Protein AF-A0A800F950-F1 (afdb_monomer_lite)

Foldseek 3Di:
DDDPPPPPPPPWDDDPFDWDKPQQQFDDAELEEAQQAEAEQDAQEAQFQFAPDDCVVDVDDGDARHERYEHQPFYHYYDNGYFYTVHRYDHNVVGLVCCVVPGSPPLVQLPPPPNDFPEEQDADPCVPDDVLDAGAYEYPEEDEDAEEAAEYHYAYEYEYDQRHEYQEEYEYCAYDLEHHHYYAAHYHHNNVSDDPDRYRYYNYYRHHHPSRHSSNSSNSIDIGIDPDDDDGDD

Structure (mmCIF, N/CA/C/O backbone):
data_AF-A0A800F950-F1
#
_entry.id   AF-A0A800F950-F1
#
loop_
_atom_site.group_PDB
_atom_site.id
_atom_site.type_symbol
_atom_site.label_atom_id
_atom_site.label_alt_id
_atom_site.label_comp_id
_atom_site.label_asym_id
_atom_site.label_entity_id
_atom_site.label_seq_id
_atom_site.pdbx_PDB_ins_code
_atom_site.Cartn_x
_atom_site.Cartn_y
_atom_site.Cartn_z
_atom_site.occupancy
_atom_site.B_iso_or_equiv
_atom_site.auth_seq_id
_atom_site.auth_comp_id
_atom_site.auth_asym_id
_atom_site.auth_atom_id
_atom_site.pdbx_PDB_model_num
ATOM 1 N N . MET A 1 1 ? -10.204 -13.383 70.808 1.00 42.78 1 MET A N 1
ATOM 2 C CA . MET A 1 1 ? -11.437 -13.800 70.107 1.00 42.78 1 MET A CA 1
ATOM 3 C C . MET A 1 1 ? -12.139 -12.512 69.731 1.00 42.78 1 MET A C 1
ATOM 5 O O . MET A 1 1 ? -12.480 -11.781 70.642 1.00 42.78 1 MET A O 1
ATOM 9 N N . SER A 1 2 ? -12.254 -12.093 68.483 1.00 41.84 2 SER A N 1
ATOM 10 C CA . SER A 1 2 ? -12.178 -12.777 67.191 1.00 41.84 2 SER A CA 1
ATOM 11 C C . SER A 1 2 ? -11.717 -11.757 66.146 1.00 41.84 2 SER A C 1
ATOM 13 O O . SER A 1 2 ? -12.144 -10.605 66.193 1.00 41.84 2 SER A O 1
ATOM 15 N N . ASP A 1 3 ? -10.840 -12.200 65.252 1.00 38.88 3 ASP A N 1
ATOM 16 C CA . ASP A 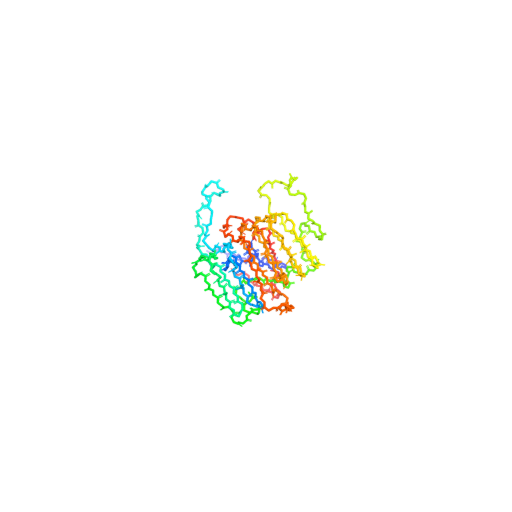1 3 ? -10.357 -11.456 64.092 1.00 38.88 3 ASP A CA 1
ATOM 17 C C . ASP A 1 3 ? -11.536 -11.025 63.210 1.00 38.88 3 ASP A C 1
ATOM 19 O O . ASP A 1 3 ? -12.359 -11.853 62.818 1.00 38.88 3 ASP A O 1
ATOM 23 N N . VAL A 1 4 ? -11.620 -9.730 62.905 1.00 44.84 4 VAL A N 1
ATOM 24 C CA . VAL A 1 4 ? -12.562 -9.153 61.934 1.00 44.84 4 VAL A CA 1
ATOM 25 C C . VAL A 1 4 ? -11.886 -9.188 60.562 1.00 44.84 4 VAL A C 1
ATOM 27 O O . VAL A 1 4 ? -11.663 -8.164 59.928 1.00 44.84 4 VAL A O 1
ATOM 30 N N . PHE A 1 5 ? -11.513 -10.382 60.109 1.00 42.66 5 PHE A N 1
ATOM 31 C CA . PHE A 1 5 ? -11.323 -10.637 58.686 1.00 42.66 5 PHE A CA 1
ATOM 32 C C . PHE A 1 5 ? -12.665 -11.138 58.168 1.00 42.66 5 PHE A C 1
ATOM 34 O O . PHE A 1 5 ? -12.903 -12.339 58.074 1.00 42.66 5 PHE A O 1
ATOM 41 N N . SER A 1 6 ? -13.586 -10.211 57.888 1.00 51.72 6 SER A N 1
ATOM 42 C CA . SER A 1 6 ? -14.628 -10.535 56.921 1.00 51.72 6 SER A CA 1
ATOM 43 C C . SER A 1 6 ? -13.900 -10.816 55.614 1.00 51.72 6 SER A C 1
ATOM 45 O O . SER A 1 6 ? -13.183 -9.932 55.138 1.00 51.72 6 SER A O 1
ATOM 47 N N . GLU A 1 7 ? -14.048 -12.023 55.069 1.00 51.75 7 GLU A N 1
ATOM 48 C CA . GLU A 1 7 ? -13.698 -12.305 53.680 1.00 51.75 7 GLU A CA 1
ATOM 49 C C . GLU A 1 7 ? -14.241 -11.155 52.835 1.00 51.75 7 GLU A C 1
ATOM 51 O O . GLU A 1 7 ? -15.453 -10.941 52.751 1.00 51.75 7 GLU A O 1
ATOM 56 N N . SER A 1 8 ? -13.336 -10.339 52.293 1.00 55.72 8 SER A N 1
ATOM 57 C CA . SER A 1 8 ? -13.697 -9.346 51.300 1.00 55.72 8 SER A CA 1
ATOM 58 C C . SER A 1 8 ? -14.344 -10.127 50.172 1.00 55.72 8 SER A C 1
ATOM 60 O O . SER A 1 8 ? -13.671 -10.914 49.508 1.00 55.72 8 SER A O 1
ATOM 62 N N . THR A 1 9 ? -15.654 -9.962 50.000 1.00 53.09 9 THR A N 1
ATOM 63 C CA . THR A 1 9 ? -16.341 -10.471 48.816 1.00 53.09 9 THR A CA 1
ATOM 64 C C . THR A 1 9 ? -15.542 -9.961 47.621 1.00 53.09 9 THR A C 1
ATOM 66 O O . THR A 1 9 ? -15.322 -8.744 47.565 1.00 53.09 9 THR A O 1
ATOM 69 N N . PRO A 1 10 ? -15.042 -10.834 46.727 1.00 54.47 10 PRO A N 1
ATOM 70 C CA . PRO A 1 10 ? -14.289 -10.381 45.571 1.00 54.47 10 PRO A CA 1
ATOM 71 C C . PRO A 1 10 ? -15.117 -9.315 44.864 1.00 54.47 10 PRO A C 1
ATOM 73 O O . PRO A 1 10 ? -16.319 -9.506 44.638 1.00 54.47 10 PRO A O 1
ATOM 76 N N . SER A 1 11 ? -14.516 -8.157 44.594 1.00 56.47 11 SER A N 1
ATOM 77 C CA . SER A 1 11 ? -15.200 -7.097 43.867 1.00 56.47 11 SER A CA 1
ATOM 78 C C . SER A 1 11 ? -15.548 -7.633 42.483 1.00 56.47 11 SER A C 1
ATOM 80 O O . SER A 1 11 ? -14.690 -7.732 41.609 1.00 56.47 11 SER A O 1
ATOM 82 N N . THR A 1 12 ? -16.804 -8.013 42.293 1.00 54.03 12 THR A N 1
ATOM 83 C CA . THR A 1 12 ? -17.298 -8.559 41.035 1.00 54.03 12 THR A CA 1
ATOM 84 C C . THR A 1 12 ? -17.634 -7.386 40.126 1.00 54.03 12 THR A C 1
ATOM 86 O O . THR A 1 12 ? -18.581 -6.638 40.367 1.00 54.03 12 THR A O 1
ATOM 89 N N . ARG A 1 13 ? -16.827 -7.179 39.083 1.00 49.19 13 ARG A N 1
ATOM 90 C CA . ARG A 1 13 ? -17.142 -6.219 38.022 1.00 49.19 13 ARG A CA 1
ATOM 91 C C . ARG A 1 13 ? -17.930 -6.949 36.943 1.00 49.19 13 ARG A C 1
ATOM 93 O O . ARG A 1 13 ? -17.413 -7.870 36.325 1.00 49.19 13 ARG A O 1
ATOM 100 N N . VAL A 1 14 ? -19.165 -6.519 36.695 1.00 57.59 14 VAL A N 1
ATOM 101 C CA . VAL A 1 14 ? -19.923 -6.981 35.526 1.00 57.59 14 VAL A CA 1
ATOM 102 C C . VAL A 1 14 ? -19.337 -6.289 34.299 1.00 57.59 14 VAL A C 1
ATOM 104 O O . VAL A 1 14 ? -19.469 -5.074 34.144 1.00 57.59 14 VAL A O 1
ATOM 107 N N . VAL A 1 15 ? -18.638 -7.044 33.456 1.00 58.84 15 VAL A N 1
ATOM 108 C CA . VAL A 1 15 ? -18.133 -6.559 32.169 1.00 58.84 15 VAL A CA 1
ATOM 109 C C . VAL A 1 15 ? -19.140 -6.942 31.089 1.00 58.84 15 VAL A C 1
ATOM 111 O O . VAL A 1 15 ? -19.454 -8.115 30.930 1.00 58.84 15 VAL A O 1
ATOM 114 N N . GLY A 1 16 ? -19.693 -5.943 30.393 1.00 61.97 16 GLY A N 1
ATOM 115 C CA . GLY A 1 16 ? -20.735 -6.150 29.379 1.00 61.97 16 GLY A CA 1
ATOM 116 C C . GLY A 1 16 ? -20.211 -6.683 28.042 1.00 61.97 16 GLY A C 1
ATOM 117 O O . GLY A 1 16 ? -20.943 -7.373 27.342 1.00 61.97 16 GLY A O 1
ATOM 118 N N . ALA A 1 17 ? -18.956 -6.377 27.704 1.00 69.38 17 ALA A N 1
ATOM 119 C CA . ALA A 1 17 ? -18.221 -6.931 26.572 1.00 69.38 17 ALA A CA 1
ATOM 120 C C . ALA A 1 17 ? -16.723 -6.627 26.734 1.00 69.38 17 ALA A C 1
ATOM 122 O O . ALA A 1 17 ? -16.353 -5.626 27.355 1.00 69.38 17 ALA A O 1
ATOM 123 N N . TYR A 1 18 ? -15.877 -7.468 26.148 1.00 75.38 18 TYR A N 1
ATOM 124 C CA . TYR A 1 18 ? -14.464 -7.175 25.924 1.00 75.38 18 TYR A CA 1
ATOM 125 C C . TYR A 1 18 ? -14.241 -6.914 24.437 1.00 75.38 18 TYR A C 1
ATOM 127 O O . T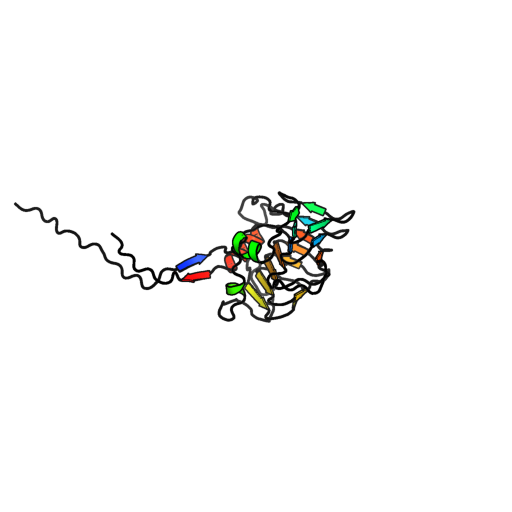YR A 1 18 ? -14.942 -7.483 23.601 1.00 75.38 18 TYR A O 1
ATOM 135 N N . GLY A 1 19 ? -13.261 -6.075 24.115 1.00 80.00 19 GLY A N 1
ATOM 136 C CA . GLY A 1 19 ? -12.797 -5.876 22.749 1.00 80.00 19 GLY A CA 1
ATOM 137 C C . GLY A 1 19 ? -11.277 -5.923 22.683 1.00 80.00 19 GLY A C 1
ATOM 138 O O . GLY A 1 19 ? -10.604 -5.518 23.634 1.00 80.00 19 GLY A O 1
ATOM 139 N N . ILE A 1 20 ? -10.746 -6.435 21.579 1.00 83.62 20 ILE A N 1
ATOM 140 C CA . ILE A 1 20 ? -9.335 -6.328 21.221 1.00 83.62 20 ILE A CA 1
ATOM 141 C C . ILE A 1 20 ? -9.178 -5.017 20.458 1.00 83.62 20 ILE A C 1
ATOM 143 O O . ILE A 1 20 ? -9.881 -4.778 19.479 1.00 83.62 20 ILE A O 1
ATOM 147 N N . HIS A 1 21 ? -8.292 -4.149 20.940 1.00 88.62 21 HIS A N 1
ATOM 148 C CA . HIS A 1 21 ? -7.941 -2.928 20.228 1.00 88.62 21 HIS A CA 1
ATOM 149 C C . HIS A 1 21 ? -6.788 -3.211 19.276 1.00 88.62 21 HIS A C 1
ATOM 151 O O . HIS A 1 21 ? -5.650 -3.411 19.706 1.00 88.62 21 HIS A O 1
ATOM 157 N N . HIS A 1 22 ? -7.092 -3.186 17.986 1.00 87.00 22 HIS A N 1
ATOM 158 C CA . HIS A 1 22 ? -6.109 -3.268 16.922 1.00 87.00 22 HIS A CA 1
ATOM 159 C C . HIS A 1 22 ? -5.618 -1.857 16.619 1.00 87.00 22 HIS A C 1
ATOM 161 O O . HIS A 1 22 ? -6.160 -1.187 15.752 1.00 87.00 22 HIS A O 1
ATOM 167 N N . ARG A 1 23 ? -4.631 -1.369 17.384 1.00 87.81 23 ARG A N 1
ATOM 168 C CA . ARG A 1 23 ? -4.125 0.012 17.238 1.00 87.81 23 ARG A CA 1
ATOM 169 C C . ARG A 1 23 ? -3.444 0.255 15.888 1.00 87.81 23 ARG A C 1
ATOM 171 O O . ARG A 1 23 ? -3.487 1.366 15.393 1.00 87.81 23 ARG A O 1
ATOM 178 N N . ARG A 1 24 ? -2.761 -0.757 15.359 1.00 89.06 24 ARG A N 1
ATOM 179 C CA . ARG A 1 24 ? -2.034 -0.739 14.083 1.00 89.06 24 ARG A CA 1
ATOM 180 C C . ARG A 1 24 ? -2.262 -2.096 13.426 1.00 89.06 24 ARG A C 1
ATOM 182 O O . ARG A 1 24 ? -1.478 -3.012 13.676 1.00 89.06 24 ARG A O 1
ATOM 189 N N . PRO A 1 25 ? -3.414 -2.288 12.767 1.00 87.00 25 PRO A N 1
ATOM 190 C CA . PRO A 1 25 ? -3.849 -3.609 12.331 1.00 87.00 25 PRO A CA 1
ATOM 191 C C . PRO A 1 25 ? -2.991 -4.210 11.214 1.00 87.00 25 PRO A C 1
ATOM 193 O O . PRO A 1 25 ? -3.053 -5.418 11.015 1.00 87.00 25 PRO A O 1
ATOM 196 N N . LEU A 1 26 ? -2.204 -3.407 10.494 1.00 87.94 26 LEU A N 1
ATOM 197 C CA . LEU A 1 26 ? -1.418 -3.882 9.356 1.00 87.94 26 LEU A CA 1
ATOM 198 C C . LEU A 1 26 ? 0.019 -4.202 9.749 1.00 87.94 26 LEU A C 1
ATOM 200 O O . LEU A 1 26 ? 0.725 -3.363 10.304 1.00 87.94 26 LEU A O 1
ATOM 204 N N . ALA A 1 27 ? 0.488 -5.396 9.408 1.00 87.25 27 ALA A N 1
ATOM 205 C CA . ALA A 1 27 ? 1.914 -5.684 9.421 1.00 87.25 27 ALA A CA 1
ATOM 206 C C . ALA A 1 27 ? 2.599 -5.088 8.177 1.00 87.25 27 ALA A C 1
ATOM 208 O O . ALA A 1 27 ? 2.064 -5.150 7.070 1.00 87.25 27 ALA A O 1
ATOM 209 N N . HIS A 1 28 ? 3.792 -4.520 8.355 1.00 89.69 28 HIS A N 1
ATOM 210 C CA . HIS A 1 28 ? 4.566 -3.918 7.268 1.00 89.69 28 HIS A CA 1
ATOM 211 C C . HIS A 1 28 ? 5.464 -5.002 6.654 1.00 89.69 28 HIS A C 1
ATOM 213 O O . HIS A 1 28 ? 6.487 -5.356 7.237 1.00 89.69 28 HIS A O 1
ATOM 219 N N . TRP A 1 29 ? 5.062 -5.577 5.521 1.00 90.12 29 TRP A N 1
ATOM 220 C CA . TRP A 1 29 ? 5.775 -6.715 4.921 1.00 90.12 29 TRP A CA 1
ATOM 221 C C . TRP A 1 29 ? 6.642 -6.346 3.729 1.00 90.12 29 TRP A C 1
ATOM 223 O O . TRP A 1 29 ? 7.756 -6.861 3.614 1.00 90.12 29 TRP A O 1
ATOM 233 N N . ALA A 1 30 ? 6.146 -5.465 2.862 1.00 94.38 30 ALA A N 1
ATOM 234 C CA . ALA A 1 30 ? 6.886 -4.979 1.711 1.00 94.38 30 ALA A CA 1
ATOM 235 C C . ALA A 1 30 ? 6.463 -3.567 1.312 1.00 94.38 30 ALA A C 1
ATOM 237 O O . ALA A 1 30 ? 5.346 -3.158 1.635 1.00 94.38 30 ALA A O 1
ATOM 238 N N . ALA A 1 31 ? 7.331 -2.860 0.585 1.00 96.56 31 ALA A N 1
ATOM 239 C CA . ALA A 1 31 ? 6.966 -1.594 -0.048 1.00 96.56 31 ALA A CA 1
ATOM 240 C C . ALA A 1 31 ? 5.854 -1.812 -1.088 1.00 96.56 31 ALA A C 1
ATOM 242 O O . ALA A 1 31 ? 4.871 -1.078 -1.100 1.00 96.56 31 ALA A O 1
ATOM 243 N N . VAL A 1 32 ? 5.955 -2.881 -1.888 1.00 96.75 32 VAL A N 1
ATOM 244 C CA . VAL A 1 32 ? 4.914 -3.295 -2.843 1.00 96.75 32 VAL A CA 1
ATOM 245 C C . VAL A 1 32 ? 4.530 -4.749 -2.603 1.00 96.75 32 VAL A C 1
ATOM 247 O O . VAL A 1 32 ? 5.386 -5.631 -2.602 1.00 96.75 32 VAL A O 1
ATOM 250 N N . THR A 1 33 ? 3.237 -5.022 -2.435 1.00 94.12 33 THR A N 1
ATOM 251 C CA . THR A 1 33 ? 2.701 -6.384 -2.298 1.00 94.12 33 THR A CA 1
ATOM 252 C C . THR A 1 33 ? 1.606 -6.650 -3.332 1.00 94.12 33 THR A C 1
ATOM 254 O O . THR A 1 33 ? 0.544 -6.037 -3.273 1.00 94.12 33 THR A O 1
ATOM 257 N N . ILE A 1 34 ? 1.818 -7.611 -4.238 1.00 93.56 34 ILE A N 1
ATOM 258 C CA . ILE A 1 34 ? 0.839 -8.064 -5.241 1.00 93.56 34 ILE A CA 1
ATOM 259 C C . ILE A 1 34 ? 0.372 -9.482 -4.914 1.00 93.56 34 ILE A C 1
ATOM 261 O O . ILE A 1 34 ? 1.038 -10.484 -5.169 1.00 93.56 34 ILE A O 1
ATOM 265 N N . THR A 1 35 ? -0.820 -9.590 -4.348 1.00 90.00 35 THR A N 1
ATOM 266 C CA . THR A 1 35 ? -1.274 -10.820 -3.678 1.00 90.00 35 THR A CA 1
ATOM 267 C C . THR A 1 35 ? -1.909 -11.854 -4.611 1.00 90.00 35 THR A C 1
ATOM 269 O O . THR A 1 35 ? -2.158 -12.997 -4.217 1.00 90.00 35 THR A O 1
ATOM 272 N N . ASN A 1 36 ? -2.168 -11.494 -5.868 1.00 87.81 36 ASN A N 1
ATOM 273 C CA . ASN A 1 36 ? -2.903 -12.330 -6.818 1.00 87.81 36 ASN A CA 1
ATOM 274 C C . ASN A 1 36 ? -2.111 -12.689 -8.094 1.00 87.81 36 ASN A C 1
ATOM 276 O O . ASN A 1 36 ? -2.510 -13.651 -8.766 1.00 87.81 36 ASN A O 1
ATOM 280 N N . ARG A 1 37 ? -0.987 -12.007 -8.386 1.00 91.19 37 ARG A N 1
ATOM 281 C CA . ARG A 1 37 ? -0.190 -12.115 -9.630 1.00 91.19 37 ARG A CA 1
ATOM 282 C C . ARG A 1 37 ? 1.315 -11.869 -9.454 1.00 91.19 37 ARG A C 1
ATOM 284 O O . ARG A 1 37 ? 1.822 -11.939 -8.339 1.00 91.19 37 ARG A O 1
ATOM 291 N N . GLU A 1 38 ? 2.007 -11.712 -10.583 1.00 94.75 38 GLU A N 1
ATOM 292 C CA . GLU A 1 38 ? 3.382 -11.224 -10.703 1.00 94.75 38 GLU A CA 1
ATOM 293 C C . GLU A 1 38 ? 3.451 -9.705 -10.488 1.00 94.75 38 GLU A C 1
ATOM 295 O O . GLU A 1 38 ? 2.514 -8.979 -10.832 1.00 94.75 38 GLU A O 1
ATOM 300 N N . LEU A 1 39 ? 4.583 -9.252 -9.954 1.00 96.38 39 LEU A N 1
ATOM 301 C CA . LEU A 1 39 ? 4.998 -7.851 -9.923 1.00 96.38 39 LEU A CA 1
ATOM 302 C C . LEU A 1 39 ? 6.155 -7.689 -10.907 1.00 96.38 39 LEU A C 1
ATOM 304 O O . LEU A 1 39 ? 7.155 -8.389 -10.773 1.00 96.38 39 LEU A O 1
ATOM 308 N N . TRP A 1 40 ? 6.034 -6.797 -11.882 1.00 97.62 40 TRP A N 1
ATOM 309 C CA . TRP A 1 40 ? 7.125 -6.441 -12.787 1.00 97.62 40 TRP A CA 1
ATOM 310 C C . TRP A 1 40 ? 7.608 -5.044 -12.413 1.00 97.62 40 TRP A C 1
ATOM 312 O O . TRP A 1 40 ? 6.883 -4.075 -12.583 1.00 97.62 40 TRP A O 1
ATOM 322 N N . VAL A 1 41 ? 8.807 -4.935 -11.848 1.00 97.69 41 VAL A N 1
ATOM 323 C CA . VAL A 1 41 ? 9.460 -3.659 -11.546 1.00 97.69 41 VAL A CA 1
ATOM 324 C C . VAL A 1 41 ? 10.206 -3.224 -12.798 1.00 97.69 41 VAL A C 1
ATOM 326 O O . VAL A 1 41 ? 11.226 -3.814 -13.161 1.00 97.69 41 VAL A O 1
ATOM 329 N N . GLU A 1 42 ? 9.650 -2.238 -13.487 1.00 97.75 42 GLU A N 1
ATOM 330 C CA . GLU A 1 42 ? 10.020 -1.857 -14.846 1.00 97.75 42 GLU A CA 1
ATOM 331 C C . GLU A 1 42 ? 11.204 -0.881 -14.873 1.00 97.75 42 GLU A C 1
ATOM 333 O O . GLU A 1 42 ? 11.581 -0.273 -13.870 1.00 97.75 42 GLU A O 1
ATOM 338 N N . SER A 1 43 ? 11.823 -0.719 -16.044 1.00 95.88 43 SER A N 1
ATOM 339 C CA . SER A 1 43 ? 12.998 0.145 -16.201 1.00 95.88 43 SER A CA 1
ATOM 340 C C . SER A 1 43 ? 12.731 1.584 -15.734 1.00 95.88 43 SER A C 1
ATOM 342 O O . SER A 1 43 ? 11.839 2.257 -16.250 1.00 95.88 43 SER A O 1
ATOM 344 N N . GLY A 1 44 ? 13.546 2.075 -14.796 1.00 92.12 44 GLY A N 1
ATOM 345 C CA . GLY A 1 44 ? 13.404 3.408 -14.203 1.00 92.12 44 GLY A CA 1
ATOM 346 C C . GLY A 1 44 ? 12.607 3.458 -12.897 1.00 92.12 44 GLY A C 1
ATOM 347 O O . GLY A 1 44 ? 12.675 4.486 -12.231 1.00 92.12 44 GLY A O 1
ATOM 348 N N . ALA A 1 45 ? 11.932 2.372 -12.509 1.00 96.62 45 ALA A N 1
ATOM 349 C CA . ALA A 1 45 ? 11.238 2.272 -11.230 1.00 96.62 45 ALA A CA 1
ATOM 350 C C . ALA A 1 45 ? 12.194 2.032 -10.051 1.00 96.62 45 ALA A C 1
ATOM 352 O O . ALA A 1 45 ? 13.244 1.391 -10.205 1.00 96.62 45 ALA A O 1
ATOM 353 N N . ASP A 1 46 ? 11.790 2.480 -8.861 1.00 96.75 46 ASP A N 1
ATOM 354 C CA . ASP A 1 46 ? 12.488 2.230 -7.596 1.00 96.75 46 ASP A CA 1
ATOM 355 C C . ASP A 1 46 ? 11.521 1.736 -6.508 1.00 96.75 46 ASP A C 1
ATOM 357 O O . ASP A 1 46 ? 10.694 2.482 -5.986 1.00 96.75 46 ASP A O 1
ATOM 361 N N . VAL A 1 47 ? 11.642 0.457 -6.149 1.00 97.56 47 VAL A N 1
ATOM 362 C CA . VAL A 1 47 ? 10.877 -0.181 -5.073 1.00 97.56 47 VAL A CA 1
ATOM 363 C C . VAL A 1 47 ? 11.797 -0.439 -3.883 1.00 97.56 47 VAL A C 1
ATOM 365 O O . VAL A 1 47 ? 12.652 -1.327 -3.901 1.00 97.56 47 VAL A O 1
ATOM 368 N N . ASN A 1 48 ? 11.613 0.314 -2.805 1.00 96.38 48 ASN A N 1
ATOM 369 C CA . ASN A 1 48 ? 12.557 0.355 -1.700 1.00 96.38 48 ASN A CA 1
ATOM 370 C C . ASN A 1 48 ? 11.890 0.036 -0.361 1.00 96.38 48 ASN A C 1
ATOM 372 O O . ASN A 1 48 ? 11.228 0.873 0.237 1.00 96.38 48 ASN A O 1
ATOM 376 N N . GLY A 1 49 ? 12.115 -1.176 0.141 1.00 95.38 49 GLY A N 1
ATOM 377 C CA . GLY A 1 49 ? 11.709 -1.609 1.479 1.00 95.38 49 GLY A CA 1
ATOM 378 C C . GLY A 1 49 ? 12.658 -1.169 2.598 1.00 95.38 49 GLY A C 1
ATOM 379 O O . GLY A 1 49 ? 12.448 -1.538 3.754 1.00 95.38 49 GLY A O 1
ATOM 380 N N . ARG A 1 50 ? 13.736 -0.430 2.302 1.00 93.25 50 ARG A N 1
ATOM 381 C CA . ARG A 1 50 ? 14.533 0.204 3.360 1.00 93.25 50 ARG A CA 1
ATOM 382 C C . ARG A 1 50 ? 13.839 1.464 3.814 1.00 93.25 50 ARG A C 1
ATOM 384 O O . ARG A 1 50 ? 13.377 2.230 2.976 1.00 93.25 50 ARG A O 1
ATOM 391 N N . ASP A 1 51 ? 13.837 1.672 5.124 1.00 88.56 51 ASP A N 1
ATOM 392 C CA . ASP A 1 51 ? 13.247 2.872 5.689 1.00 88.56 51 ASP A CA 1
ATOM 393 C C . ASP A 1 51 ? 13.976 4.110 5.159 1.00 88.56 51 ASP A C 1
ATOM 395 O O . ASP A 1 51 ? 15.190 4.254 5.339 1.00 88.56 51 ASP A O 1
ATOM 399 N N . GLN A 1 52 ? 13.230 4.952 4.450 1.00 85.75 52 GLN A N 1
ATOM 400 C CA . GLN A 1 52 ? 13.687 6.248 3.962 1.00 85.75 52 GLN A CA 1
ATOM 401 C C . GLN A 1 52 ? 13.428 7.359 4.981 1.00 85.75 52 GLN A C 1
ATOM 403 O O . GLN A 1 52 ? 13.663 8.523 4.654 1.00 85.75 52 GLN A O 1
ATOM 408 N N . ASP A 1 53 ? 12.969 7.024 6.198 1.00 76.44 53 ASP A N 1
ATOM 409 C CA . ASP A 1 53 ? 12.827 8.021 7.249 1.00 76.44 53 ASP A CA 1
ATOM 410 C C . ASP A 1 53 ? 14.123 8.814 7.432 1.00 76.44 53 ASP A C 1
ATOM 412 O O . ASP A 1 53 ? 15.251 8.304 7.452 1.00 76.44 53 ASP A O 1
ATOM 416 N N . ASN A 1 54 ? 13.971 10.126 7.544 1.00 63.50 54 ASN A N 1
ATOM 417 C CA . ASN A 1 54 ? 15.029 10.944 8.084 1.00 63.50 54 ASN A CA 1
ATOM 418 C C . ASN A 1 54 ? 14.619 11.431 9.472 1.00 63.50 54 ASN A C 1
ATOM 420 O O . ASN A 1 54 ? 13.462 11.728 9.764 1.00 63.50 54 ASN A O 1
ATOM 424 N N . SER A 1 55 ? 15.601 11.563 10.364 1.00 51.69 55 SER A N 1
ATOM 425 C CA . SER A 1 55 ? 15.371 12.001 11.749 1.00 51.69 55 SER A CA 1
ATOM 426 C C . SER A 1 55 ? 14.787 13.424 11.875 1.00 51.69 55 SER A C 1
ATOM 428 O O . SER A 1 55 ? 14.637 13.924 12.988 1.00 51.69 55 SER A O 1
ATOM 430 N N . GLY A 1 56 ? 14.578 14.130 10.755 1.00 53.06 56 GLY A N 1
ATOM 431 C CA . GLY A 1 56 ? 13.941 15.445 10.687 1.00 53.06 56 GLY A CA 1
ATOM 432 C C . GLY A 1 56 ? 12.438 15.384 10.392 1.00 53.06 56 GLY A C 1
ATOM 433 O O . GLY A 1 56 ? 11.717 16.272 10.842 1.00 53.06 56 GLY A O 1
ATOM 434 N N . GLU A 1 57 ? 11.976 14.348 9.695 1.00 60.47 57 GLU A N 1
ATOM 435 C CA . GLU A 1 57 ? 10.568 14.098 9.357 1.00 60.47 57 GLU A CA 1
ATOM 436 C C . GLU A 1 57 ? 9.823 13.405 10.502 1.00 60.47 57 GLU A C 1
ATOM 438 O O . GLU A 1 57 ? 8.617 13.587 10.670 1.00 60.47 57 GLU A O 1
ATOM 443 N N . CYS A 1 58 ? 10.550 12.694 11.372 1.00 66.00 58 CYS A N 1
ATOM 444 C CA . CYS A 1 58 ? 9.953 11.904 12.441 1.00 66.00 58 CYS A CA 1
ATOM 445 C C . CYS A 1 58 ? 10.717 11.998 13.758 1.00 66.00 58 CYS A C 1
ATOM 447 O O . CYS A 1 58 ? 11.939 12.097 13.804 1.00 66.00 58 CYS A O 1
ATOM 449 N N . SER A 1 59 ? 9.992 11.888 14.875 1.00 58.62 59 SER A N 1
ATOM 450 C CA . SER A 1 59 ? 10.592 11.857 16.222 1.00 58.62 59 SER A CA 1
ATOM 451 C C . SER A 1 59 ? 11.200 10.496 16.615 1.00 58.62 59 SER A C 1
ATOM 453 O O . SER A 1 59 ? 11.687 10.343 17.738 1.00 58.62 59 SER A O 1
ATOM 455 N N . GLY A 1 60 ? 11.137 9.510 15.714 1.00 56.44 60 GLY A N 1
ATOM 456 C CA . GLY A 1 60 ? 11.562 8.128 15.923 1.00 56.44 60 GLY A CA 1
ATOM 457 C C . GLY A 1 60 ? 12.959 7.814 15.385 1.00 56.44 60 GLY A C 1
ATOM 458 O O . GLY A 1 60 ? 13.646 8.661 14.824 1.00 56.44 60 GLY A O 1
ATOM 459 N N . SER A 1 61 ? 13.391 6.579 15.616 1.00 55.56 61 SER A N 1
ATOM 460 C CA . SER A 1 61 ? 14.525 5.963 14.926 1.00 55.56 61 SER A CA 1
ATOM 461 C C . SER A 1 61 ? 14.011 5.133 13.755 1.00 55.56 61 SER A C 1
ATOM 463 O O . SER A 1 61 ? 12.985 4.475 13.950 1.00 55.56 61 SER A O 1
ATOM 465 N N . ALA A 1 62 ? 14.782 5.077 12.665 1.00 66.00 62 ALA A N 1
ATOM 466 C CA . ALA A 1 62 ? 14.540 4.200 11.522 1.00 66.00 62 ALA A CA 1
ATOM 467 C C . ALA A 1 62 ? 14.020 2.823 11.946 1.00 66.00 62 ALA A C 1
ATOM 469 O O . ALA A 1 62 ? 14.585 2.169 12.836 1.00 66.00 62 ALA A O 1
ATOM 470 N N . ALA A 1 63 ? 12.919 2.414 11.330 1.00 81.69 63 ALA A N 1
ATOM 471 C CA . ALA A 1 63 ? 12.341 1.098 11.485 1.00 81.69 63 ALA A CA 1
ATOM 472 C C . ALA A 1 63 ? 13.225 0.032 10.826 1.00 81.69 63 ALA A C 1
ATOM 474 O O . ALA A 1 63 ? 14.120 0.314 10.027 1.00 81.69 63 ALA A O 1
ATOM 475 N N . ASP A 1 64 ? 12.954 -1.227 11.166 1.00 85.62 64 ASP A N 1
ATOM 476 C CA . ASP A 1 64 ? 13.570 -2.343 10.462 1.00 85.62 64 ASP A CA 1
ATOM 477 C C . ASP A 1 64 ? 13.179 -2.306 8.977 1.00 85.62 64 ASP A C 1
ATOM 479 O O . ASP A 1 64 ? 12.040 -1.988 8.623 1.00 85.62 64 ASP A O 1
ATOM 483 N N . ASN A 1 65 ? 14.132 -2.662 8.114 1.00 90.25 65 ASN A N 1
ATOM 484 C CA . ASN A 1 65 ? 13.869 -2.825 6.688 1.00 90.25 65 ASN A CA 1
ATOM 485 C C . ASN A 1 65 ? 12.803 -3.906 6.477 1.00 90.25 65 ASN A C 1
ATOM 487 O O . ASN A 1 65 ? 12.894 -4.990 7.060 1.00 90.25 65 ASN A O 1
ATOM 491 N N . ILE A 1 66 ? 11.868 -3.634 5.576 1.00 93.69 66 ILE A N 1
ATOM 492 C CA . ILE A 1 66 ? 10.880 -4.591 5.085 1.00 93.69 66 ILE A CA 1
ATOM 493 C C . ILE A 1 66 ? 11.321 -5.151 3.729 1.00 93.69 66 ILE A C 1
ATOM 495 O O . ILE A 1 66 ? 12.402 -4.825 3.219 1.00 93.69 66 ILE A O 1
ATOM 499 N N . THR A 1 67 ? 10.518 -6.035 3.143 1.00 96.12 67 THR A N 1
ATOM 500 C CA . THR A 1 67 ? 10.790 -6.552 1.799 1.00 96.12 67 THR A CA 1
ATOM 501 C C . THR A 1 67 ? 10.641 -5.440 0.758 1.00 96.12 67 THR A C 1
ATOM 503 O O . THR A 1 67 ? 9.854 -4.517 0.944 1.00 96.12 67 THR A O 1
ATOM 506 N N . GLY A 1 68 ? 11.385 -5.484 -0.344 1.00 96.94 68 GLY A N 1
ATOM 507 C CA . GLY A 1 68 ? 11.146 -4.546 -1.445 1.00 96.94 68 GLY A CA 1
ATOM 508 C C . GLY A 1 68 ? 9.806 -4.841 -2.109 1.00 96.94 68 GLY A C 1
ATOM 509 O O . GLY A 1 68 ? 8.832 -4.109 -1.941 1.00 96.94 68 GLY A O 1
ATOM 510 N N . GLY A 1 69 ? 9.752 -5.969 -2.809 1.00 96.56 69 GLY A N 1
ATOM 511 C CA . GLY A 1 69 ? 8.570 -6.439 -3.518 1.00 96.56 69 GLY A CA 1
ATOM 512 C C . GLY A 1 69 ? 8.156 -7.832 -3.069 1.00 96.56 69 GLY A C 1
ATOM 513 O O . GLY A 1 69 ? 8.988 -8.730 -2.946 1.00 96.56 69 GLY A O 1
ATOM 514 N N . ILE A 1 70 ? 6.860 -8.020 -2.858 1.00 94.62 70 ILE A N 1
ATOM 515 C CA . ILE A 1 70 ? 6.253 -9.332 -2.673 1.00 94.62 70 ILE A CA 1
ATOM 516 C C . ILE A 1 70 ? 5.223 -9.561 -3.763 1.00 94.62 70 ILE A C 1
ATOM 518 O O . ILE A 1 70 ? 4.377 -8.706 -4.019 1.00 94.62 70 ILE A O 1
ATOM 522 N N . ALA A 1 71 ? 5.252 -10.739 -4.375 1.00 94.06 71 ALA A N 1
ATOM 523 C CA . ALA A 1 71 ? 4.257 -11.146 -5.354 1.00 94.06 71 ALA A CA 1
ATOM 524 C C . ALA A 1 71 ? 3.781 -12.576 -5.100 1.00 94.06 71 ALA A C 1
ATOM 526 O O . ALA A 1 71 ? 4.470 -13.390 -4.486 1.00 94.06 71 ALA A O 1
ATOM 527 N N . ARG A 1 72 ? 2.592 -12.923 -5.591 1.00 90.56 72 ARG A N 1
ATOM 528 C CA . ARG A 1 72 ? 2.088 -14.296 -5.480 1.00 90.56 72 ARG A CA 1
ATOM 529 C C . ARG A 1 72 ? 2.890 -15.271 -6.335 1.00 90.56 72 ARG A C 1
ATOM 531 O O . ARG A 1 72 ? 3.140 -16.400 -5.913 1.00 90.56 72 ARG A O 1
ATOM 538 N N . ILE A 1 73 ? 3.168 -14.871 -7.574 1.00 91.44 73 ILE A N 1
ATOM 539 C CA . ILE A 1 73 ? 3.783 -15.739 -8.582 1.00 91.44 73 ILE A CA 1
ATOM 540 C C . ILE A 1 73 ? 5.290 -15.505 -8.608 1.00 91.44 73 ILE A C 1
ATOM 542 O O . ILE A 1 73 ? 6.038 -16.425 -8.281 1.00 91.44 73 ILE A O 1
ATOM 546 N N . ASP A 1 74 ? 5.707 -14.296 -8.988 1.00 94.19 74 ASP A N 1
ATOM 547 C CA . ASP A 1 74 ? 7.110 -13.896 -9.032 1.00 94.19 74 ASP A CA 1
ATOM 548 C C . ASP A 1 74 ? 7.261 -12.372 -9.018 1.00 94.19 74 ASP A C 1
ATOM 550 O O . ASP A 1 74 ? 6.332 -11.655 -9.414 1.00 94.19 74 ASP A O 1
ATOM 554 N N . VAL A 1 75 ? 8.433 -11.895 -8.599 1.00 96.69 75 VAL A N 1
ATOM 555 C CA . VAL A 1 75 ? 8.852 -10.500 -8.770 1.00 96.69 75 VAL A CA 1
ATOM 556 C C . VAL A 1 75 ? 9.905 -10.448 -9.875 1.00 96.69 75 VAL A C 1
ATOM 558 O O . VAL A 1 75 ? 10.991 -11.004 -9.736 1.00 96.69 75 VAL A O 1
ATOM 561 N N . TRP A 1 76 ? 9.580 -9.794 -10.986 1.00 97.06 76 TRP A N 1
ATOM 562 C CA . TRP A 1 76 ? 10.503 -9.550 -12.092 1.00 97.06 76 TRP A CA 1
ATOM 563 C C . TRP A 1 76 ? 11.074 -8.147 -11.988 1.00 97.06 76 TRP A C 1
ATOM 565 O O . TRP A 1 76 ? 10.352 -7.209 -11.674 1.00 97.06 76 TRP A O 1
ATOM 575 N N . VAL A 1 77 ? 12.366 -8.001 -12.265 1.00 96.88 77 VAL A N 1
ATOM 576 C CA . VAL A 1 77 ? 13.069 -6.719 -12.170 1.00 96.88 77 VAL A CA 1
ATOM 577 C C . VAL A 1 77 ? 13.807 -6.478 -13.472 1.00 96.88 77 VAL A C 1
ATOM 579 O O . VAL A 1 77 ? 14.687 -7.256 -13.854 1.00 96.88 77 VAL A O 1
ATOM 582 N N . ASP A 1 78 ? 13.428 -5.408 -14.154 1.00 96.50 78 ASP A N 1
ATOM 583 C CA . ASP A 1 78 ? 13.949 -5.062 -15.466 1.00 96.50 78 ASP A CA 1
ATOM 584 C C . ASP A 1 78 ? 15.362 -4.463 -15.406 1.00 96.50 78 ASP A C 1
ATOM 586 O O . ASP A 1 78 ? 15.870 -4.029 -14.365 1.00 96.50 78 ASP A O 1
ATOM 590 N N . GLU A 1 79 ? 16.029 -4.406 -16.560 1.00 91.50 79 GLU A N 1
ATOM 591 C CA . GLU A 1 79 ? 17.327 -3.742 -16.659 1.00 91.50 79 GLU A CA 1
ATOM 592 C C . GLU A 1 79 ? 17.155 -2.235 -16.375 1.00 91.50 79 GLU A C 1
ATOM 594 O O . GLU A 1 79 ? 16.399 -1.536 -17.052 1.00 91.50 79 GLU A O 1
ATOM 599 N N . ASN A 1 80 ? 17.893 -1.721 -15.385 1.00 93.00 80 ASN A N 1
ATOM 600 C CA . ASN A 1 80 ? 17.802 -0.353 -14.842 1.00 93.00 80 ASN A CA 1
ATOM 601 C C . ASN A 1 80 ? 16.600 -0.067 -13.922 1.00 93.00 80 ASN A C 1
ATOM 603 O O . ASN A 1 80 ? 16.372 1.095 -13.593 1.00 93.00 80 ASN A O 1
ATOM 607 N N . ALA A 1 81 ? 15.871 -1.090 -13.481 1.00 95.44 81 ALA A N 1
ATOM 608 C CA . ALA A 1 81 ? 14.983 -0.986 -12.329 1.00 95.44 81 ALA A CA 1
ATOM 609 C C . ALA A 1 81 ? 15.766 -1.166 -11.016 1.00 95.44 81 ALA A C 1
ATOM 611 O O . ALA A 1 81 ? 16.833 -1.800 -10.996 1.00 95.44 81 ALA A O 1
ATOM 612 N N . TYR A 1 82 ? 15.246 -0.631 -9.911 1.00 95.94 82 TYR A N 1
ATOM 613 C CA . TYR A 1 82 ? 15.831 -0.809 -8.586 1.00 95.94 82 TYR A CA 1
ATOM 614 C C . TYR A 1 82 ? 14.849 -1.454 -7.615 1.00 95.94 82 TYR A C 1
ATOM 616 O O . TYR A 1 82 ? 13.694 -1.056 -7.509 1.00 95.94 82 TYR A O 1
ATOM 624 N N . ILE A 1 83 ? 15.337 -2.470 -6.899 1.00 97.19 83 ILE A N 1
ATOM 625 C CA . ILE A 1 83 ? 14.616 -3.075 -5.785 1.00 97.19 83 ILE A CA 1
ATOM 626 C C . ILE A 1 83 ? 15.555 -3.342 -4.605 1.00 97.19 83 ILE A C 1
ATOM 628 O O . ILE A 1 83 ? 16.635 -3.957 -4.734 1.00 97.19 83 ILE A O 1
ATOM 632 N N . GLU A 1 84 ? 15.149 -2.860 -3.433 1.00 96.50 84 GLU A N 1
ATOM 633 C CA . GLU A 1 84 ? 15.856 -3.019 -2.164 1.00 96.50 84 GLU A CA 1
ATOM 634 C C . GLU A 1 84 ? 14.916 -3.427 -1.041 1.00 96.50 84 GLU A C 1
ATOM 636 O O . GLU A 1 84 ? 13.737 -3.113 -1.048 1.00 96.50 84 GLU A O 1
ATOM 641 N N . GLY A 1 85 ? 15.464 -4.096 -0.034 1.00 94.38 85 GLY A N 1
ATOM 642 C CA . GLY A 1 85 ? 14.728 -4.540 1.139 1.00 94.38 85 GLY A CA 1
ATOM 643 C C . GLY A 1 85 ? 15.499 -5.635 1.863 1.00 94.38 85 GLY A C 1
ATOM 644 O O . GLY A 1 85 ? 16.651 -5.936 1.517 1.00 94.38 85 GLY A O 1
ATOM 645 N N . SER A 1 86 ? 14.870 -6.239 2.864 1.00 93.94 86 SER A N 1
ATOM 646 C CA . SER A 1 86 ? 15.394 -7.411 3.559 1.00 93.94 86 SER A CA 1
ATOM 647 C C . SER A 1 86 ? 14.308 -8.483 3.769 1.00 93.94 86 SER A C 1
ATOM 649 O O . SER A 1 86 ? 13.729 -8.521 4.854 1.00 93.94 86 SER A O 1
ATOM 651 N N . PRO A 1 87 ? 14.085 -9.405 2.803 1.00 95.56 87 PRO A N 1
ATOM 652 C CA . PRO A 1 87 ? 14.802 -9.574 1.527 1.00 95.56 87 PRO A CA 1
ATOM 653 C C . PRO A 1 87 ? 14.434 -8.521 0.467 1.00 95.56 87 PRO A C 1
ATOM 655 O O . PRO A 1 87 ? 13.576 -7.679 0.676 1.00 95.56 87 PRO A O 1
ATOM 658 N N . LYS A 1 88 ? 15.100 -8.527 -0.692 1.00 96.56 88 LYS A N 1
ATOM 659 C CA . LYS A 1 88 ? 14.708 -7.635 -1.800 1.00 96.56 88 LYS A CA 1
ATOM 660 C C . LYS A 1 88 ? 13.349 -8.017 -2.376 1.00 96.56 88 LYS A C 1
ATOM 662 O O . LYS A 1 88 ? 12.489 -7.167 -2.561 1.00 96.56 88 LYS A O 1
ATOM 667 N N . GLU A 1 89 ? 13.190 -9.304 -2.630 1.00 95.62 89 GLU A N 1
ATOM 668 C CA . GLU A 1 89 ? 12.051 -9.898 -3.312 1.00 95.62 89 GLU A CA 1
ATOM 669 C C . GLU A 1 89 ? 11.653 -11.157 -2.547 1.00 95.62 89 GLU A C 1
ATOM 671 O O . GLU A 1 89 ? 12.522 -11.895 -2.063 1.00 95.62 89 GLU A O 1
ATOM 676 N N . GLU A 1 90 ? 10.356 -11.414 -2.445 1.00 92.94 90 GLU A N 1
ATOM 677 C CA . GLU A 1 90 ? 9.831 -12.654 -1.884 1.00 92.94 90 GLU A CA 1
ATOM 678 C C . GLU A 1 90 ? 8.536 -13.067 -2.591 1.00 92.94 90 GLU A C 1
ATOM 680 O O . GLU A 1 90 ? 7.738 -12.233 -3.014 1.00 92.94 90 GLU A O 1
ATOM 685 N N . ASN A 1 91 ? 8.315 -14.379 -2.699 1.00 90.06 91 ASN A N 1
ATOM 686 C CA . ASN A 1 91 ? 7.107 -14.926 -3.303 1.00 90.06 91 ASN A CA 1
ATOM 687 C C . ASN A 1 91 ? 6.181 -15.510 -2.233 1.00 90.06 91 ASN A C 1
ATOM 689 O O . ASN A 1 91 ? 6.559 -16.423 -1.495 1.00 90.06 91 ASN A O 1
ATOM 693 N N . TRP A 1 92 ? 4.928 -15.056 -2.212 1.00 86.44 92 TRP A N 1
ATOM 694 C CA . TRP A 1 92 ? 3.864 -15.594 -1.363 1.00 86.44 92 TRP A CA 1
ATOM 695 C C . TRP A 1 92 ? 2.931 -16.491 -2.159 1.00 86.44 92 TRP A C 1
ATOM 697 O O . TRP A 1 92 ? 1.865 -16.095 -2.628 1.00 86.44 92 TRP A O 1
ATOM 707 N N . SER A 1 93 ? 3.347 -17.746 -2.305 1.00 77.56 93 SER A N 1
ATOM 708 C CA . SER A 1 93 ? 2.679 -18.699 -3.195 1.00 77.56 93 SER A CA 1
ATOM 709 C C . SER A 1 93 ? 1.206 -18.994 -2.861 1.00 77.56 93 SER A C 1
ATOM 711 O O . SER A 1 93 ? 0.435 -19.281 -3.783 1.00 77.56 93 SER A O 1
ATOM 713 N N . GLY A 1 94 ? 0.767 -18.898 -1.597 1.00 73.56 94 GLY A N 1
ATOM 714 C CA . GLY A 1 94 ? -0.655 -19.029 -1.257 1.00 73.56 94 GLY A CA 1
ATOM 715 C C . GLY A 1 94 ? -1.477 -17.767 -1.534 1.00 73.56 94 GLY A C 1
ATOM 716 O O . GLY A 1 94 ? -2.702 -17.812 -1.460 1.00 73.56 94 GLY A O 1
ATOM 717 N N . GLY A 1 95 ? -0.844 -16.674 -1.972 1.00 72.19 95 GLY A N 1
ATOM 718 C CA . 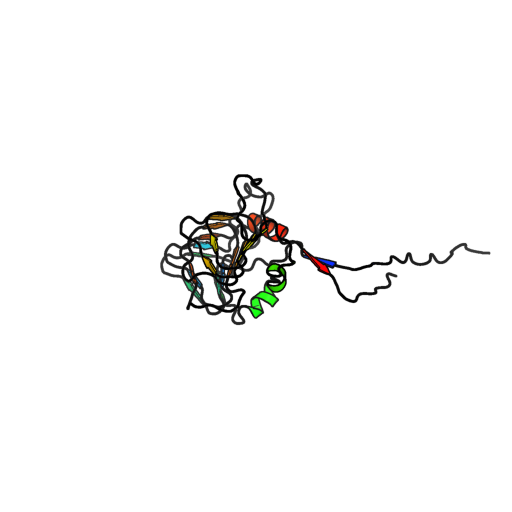GLY A 1 95 ? -1.504 -15.478 -2.487 1.00 72.19 95 GLY A CA 1
ATOM 719 C C . GLY A 1 95 ? -2.394 -14.790 -1.457 1.00 72.19 95 GLY A C 1
ATOM 720 O O . GLY A 1 95 ? -2.029 -14.677 -0.291 1.00 72.19 95 GLY A O 1
ATOM 721 N N . TYR A 1 96 ? -3.578 -14.347 -1.889 1.00 67.44 96 TYR A N 1
ATOM 722 C CA . TYR A 1 96 ? -4.537 -13.619 -1.052 1.00 67.44 96 TYR A CA 1
ATOM 723 C C . TYR A 1 96 ? -4.832 -14.282 0.308 1.00 67.44 96 TYR A C 1
ATOM 725 O O . TYR A 1 96 ? -4.920 -13.588 1.318 1.00 67.44 96 TYR A O 1
ATOM 733 N N . THR A 1 97 ? -4.947 -15.613 0.376 1.00 68.38 97 THR A N 1
ATOM 734 C CA . THR A 1 97 ? -5.232 -16.298 1.651 1.00 68.38 97 THR A CA 1
ATOM 735 C C . THR A 1 97 ? -4.047 -16.260 2.612 1.00 68.38 97 THR A C 1
ATOM 737 O O . THR A 1 97 ? -4.247 -16.055 3.804 1.00 68.38 97 THR A O 1
ATOM 740 N N . ASP A 1 98 ? -2.820 -16.384 2.098 1.00 66.62 98 ASP A N 1
ATOM 741 C CA . ASP A 1 98 ? -1.612 -16.267 2.924 1.00 66.62 98 ASP A CA 1
ATOM 742 C C . ASP A 1 98 ? -1.440 -14.830 3.424 1.00 66.62 98 ASP A C 1
ATOM 744 O O . ASP A 1 98 ? -1.015 -14.624 4.554 1.00 66.62 98 ASP A O 1
ATOM 748 N N . VAL A 1 99 ? -1.811 -13.835 2.615 1.00 65.12 99 VAL A N 1
ATOM 749 C CA . VAL A 1 99 ? -1.758 -12.413 2.988 1.00 65.12 99 VAL A CA 1
ATOM 750 C C . VAL A 1 99 ? -2.740 -12.115 4.109 1.00 65.12 99 VAL A C 1
ATOM 752 O O . VAL A 1 99 ? -2.377 -11.459 5.079 1.00 65.12 99 VAL A O 1
ATOM 755 N N . TYR A 1 100 ? -3.968 -12.616 4.018 1.00 65.00 100 TYR A N 1
ATOM 756 C CA . TYR A 1 100 ? -4.963 -12.414 5.066 1.00 65.00 100 TYR A CA 1
ATOM 757 C C . TYR A 1 100 ? -4.497 -13.004 6.410 1.00 65.00 100 TYR A C 1
ATOM 759 O O . TYR A 1 100 ? -4.556 -12.332 7.442 1.00 65.00 100 TYR A O 1
ATOM 767 N N . ASP A 1 101 ? -3.941 -14.220 6.383 1.00 64.31 101 ASP A N 1
ATOM 768 C CA . ASP A 1 101 ? -3.458 -14.914 7.581 1.00 64.31 101 ASP A CA 1
ATOM 769 C C . ASP A 1 101 ? -2.114 -14.362 8.110 1.00 64.31 101 ASP A C 1
ATOM 771 O O . ASP A 1 101 ? -1.867 -14.408 9.317 1.00 64.31 101 ASP A O 1
ATOM 775 N N . SER A 1 102 ? -1.248 -13.817 7.243 1.00 62.53 102 SER A N 1
ATOM 776 C CA . SER A 1 102 ? 0.120 -13.378 7.593 1.00 62.53 102 SER A CA 1
ATOM 777 C C . SER A 1 102 ? 0.248 -11.868 7.821 1.00 62.53 102 SER A C 1
ATOM 779 O O . SER A 1 102 ? 1.010 -11.434 8.684 1.00 62.53 102 SER A O 1
ATOM 781 N N . VAL A 1 103 ? -0.499 -11.046 7.079 1.00 62.25 103 VAL A N 1
ATOM 782 C CA . VAL A 1 103 ? -0.496 -9.576 7.214 1.00 62.25 103 VAL A CA 1
ATOM 783 C C . VAL A 1 103 ? -1.386 -9.106 8.359 1.00 62.25 103 VAL A C 1
ATOM 785 O O . VAL A 1 103 ? -1.198 -8.000 8.862 1.00 62.25 103 VAL A O 1
ATOM 788 N N . GLY A 1 104 ? -2.343 -9.934 8.794 1.00 65.62 104 GLY A N 1
ATOM 789 C CA . GLY A 1 104 ? -3.378 -9.507 9.741 1.00 65.62 104 GLY A CA 1
ATOM 790 C C . GLY A 1 104 ? -4.338 -8.473 9.138 1.00 65.62 104 GLY A C 1
ATOM 791 O O . GLY A 1 104 ? -5.161 -7.893 9.846 1.00 65.62 104 GLY A O 1
ATOM 792 N N . LEU A 1 105 ? -4.247 -8.255 7.822 1.00 75.69 105 LEU A N 1
ATOM 793 C CA . LEU A 1 105 ? -5.107 -7.370 7.057 1.00 75.69 105 LEU A CA 1
ATOM 794 C C . LEU A 1 105 ? -6.505 -7.987 6.982 1.00 75.69 105 LEU A C 1
ATOM 796 O O . LEU A 1 105 ? -6.787 -8.853 6.157 1.00 75.69 105 LEU A O 1
ATOM 800 N N . ARG A 1 106 ? -7.398 -7.510 7.849 1.00 83.38 106 ARG A N 1
ATOM 801 C CA . ARG A 1 106 ? -8.823 -7.854 7.846 1.00 83.38 106 ARG A CA 1
ATOM 802 C C . ARG A 1 106 ? -9.545 -7.123 6.715 1.00 83.38 106 ARG A C 1
ATOM 804 O O . ARG A 1 106 ? -10.320 -6.203 6.960 1.00 83.38 106 ARG A O 1
ATOM 811 N N . TRP A 1 107 ? -9.260 -7.508 5.469 1.00 86.56 107 TRP A N 1
ATOM 812 C CA . TRP A 1 107 ? -9.870 -6.899 4.279 1.00 86.56 107 TRP A CA 1
ATOM 813 C C . TRP A 1 107 ? -11.404 -6.945 4.324 1.00 86.56 107 TRP A C 1
ATOM 815 O O . TRP A 1 107 ? -12.067 -5.969 3.990 1.00 86.56 107 TRP A O 1
ATOM 825 N N . ASP A 1 108 ? -11.965 -8.029 4.862 1.00 85.38 108 ASP A N 1
ATOM 826 C CA . ASP A 1 108 ? -13.394 -8.175 5.159 1.00 85.38 108 ASP A CA 1
ATOM 827 C C . ASP A 1 108 ? -13.941 -7.088 6.096 1.00 85.38 108 ASP A C 1
ATOM 829 O O . ASP A 1 108 ? -15.071 -6.650 5.923 1.00 85.38 108 ASP A O 1
ATOM 833 N N . VAL A 1 109 ? -13.152 -6.651 7.081 1.00 86.12 109 VAL A N 1
ATOM 834 C CA . VAL A 1 109 ? -13.530 -5.578 8.009 1.00 86.12 109 VAL A CA 1
ATOM 835 C C . VAL A 1 109 ? -13.380 -4.220 7.335 1.00 86.12 109 VAL A C 1
ATOM 837 O O . VAL A 1 109 ? -14.289 -3.407 7.420 1.00 86.12 109 VAL A O 1
ATOM 840 N N . LEU A 1 110 ? -12.265 -3.970 6.643 1.00 87.62 110 LEU A N 1
ATOM 841 C CA . LEU A 1 110 ? -11.988 -2.667 6.021 1.00 87.62 110 LEU A CA 1
ATOM 842 C C . LEU A 1 110 ? -12.958 -2.333 4.876 1.00 87.62 110 LEU A C 1
ATOM 844 O O . LEU A 1 110 ? -13.271 -1.165 4.633 1.00 87.62 110 LEU A O 1
ATOM 848 N N . THR A 1 111 ? -13.470 -3.361 4.202 1.00 89.25 111 THR A N 1
ATOM 849 C CA . THR A 1 111 ? -14.457 -3.227 3.123 1.00 89.25 111 THR A CA 1
ATOM 850 C C . THR A 1 111 ? -15.905 -3.376 3.597 1.00 89.25 111 THR A C 1
ATOM 852 O O . THR A 1 111 ? -16.823 -3.176 2.803 1.00 89.25 111 THR A O 1
ATOM 855 N N . ASP A 1 112 ? -16.147 -3.672 4.883 1.00 90.12 112 ASP A N 1
ATOM 856 C CA . ASP A 1 112 ? -17.503 -3.692 5.440 1.00 90.12 112 ASP A CA 1
ATOM 857 C C . ASP A 1 112 ? -18.096 -2.271 5.377 1.00 90.12 112 ASP A C 1
ATOM 859 O O . ASP A 1 112 ? -17.514 -1.349 5.955 1.00 90.12 112 ASP A O 1
ATOM 863 N N . PRO A 1 113 ? -19.272 -2.058 4.761 1.00 88.06 113 PRO A N 1
ATOM 864 C CA . PRO A 1 113 ? -19.923 -0.746 4.724 1.00 88.06 113 PRO A CA 1
ATOM 865 C C . PRO A 1 113 ? -20.193 -0.122 6.106 1.00 88.06 113 PRO A C 1
ATOM 867 O O . PRO A 1 113 ? -20.440 1.075 6.210 1.00 88.06 113 PRO A O 1
ATOM 870 N N . ASN A 1 114 ? -20.181 -0.919 7.178 1.00 88.88 114 ASN A N 1
ATOM 871 C CA . ASN A 1 114 ? -20.331 -0.457 8.558 1.00 88.88 114 ASN A CA 1
ATOM 872 C C . ASN A 1 114 ? -19.001 -0.074 9.221 1.00 88.88 114 ASN A C 1
ATOM 874 O O . ASN A 1 114 ? -19.017 0.495 10.317 1.00 88.88 114 ASN A O 1
ATOM 878 N N . PHE A 1 115 ? -17.862 -0.395 8.606 1.00 88.12 115 PHE A N 1
ATOM 879 C CA . PHE A 1 115 ? -16.575 0.133 9.034 1.00 88.12 115 PHE A CA 1
ATOM 880 C C . PHE A 1 115 ? -16.546 1.631 8.740 1.00 88.12 115 PHE A C 1
ATOM 882 O O . PHE A 1 115 ? -16.761 2.064 7.607 1.00 88.12 115 PHE A O 1
ATOM 889 N N . VAL A 1 116 ? -16.360 2.417 9.798 1.00 88.69 116 VAL A N 1
ATOM 890 C CA . VAL A 1 116 ? -16.407 3.875 9.733 1.00 88.69 116 VAL A CA 1
ATOM 891 C C . VAL A 1 116 ? -15.062 4.383 9.239 1.00 88.69 116 VAL A C 1
ATOM 893 O O . VAL A 1 116 ? -14.040 4.141 9.874 1.00 88.69 116 VAL A O 1
ATOM 896 N N . VAL A 1 117 ? -15.095 5.121 8.137 1.00 93.50 117 VAL A N 1
ATOM 897 C CA . VAL A 1 117 ? -13.958 5.858 7.582 1.00 93.50 117 VAL A CA 1
ATOM 898 C C . VAL A 1 117 ? -14.221 7.360 7.672 1.00 93.50 117 VAL A C 1
ATOM 900 O O . VAL A 1 117 ? -15.355 7.785 7.905 1.00 93.50 117 VAL A O 1
ATOM 903 N N . GLU A 1 118 ? -13.178 8.173 7.525 1.00 95.25 118 GLU A N 1
ATOM 904 C CA . GLU A 1 118 ? -13.321 9.632 7.575 1.00 95.25 118 GLU A CA 1
ATOM 905 C C . GLU A 1 118 ? -13.945 10.178 6.290 1.00 95.25 118 GLU A C 1
ATOM 907 O O . GLU A 1 118 ? -14.790 11.074 6.346 1.00 95.25 118 GLU A O 1
ATOM 912 N N . PHE A 1 119 ? -13.556 9.604 5.150 1.00 95.56 119 PHE A N 1
ATOM 913 C CA . PHE A 1 119 ? -14.042 9.981 3.829 1.00 95.56 119 PHE A CA 1
ATOM 914 C C . PHE A 1 119 ? -14.437 8.738 3.037 1.00 95.56 119 PHE A C 1
ATOM 916 O O . PHE A 1 119 ? -13.720 7.738 3.028 1.00 95.56 119 PHE A O 1
ATOM 923 N N . GLU A 1 120 ? -15.585 8.804 2.373 1.00 95.81 120 GLU A N 1
ATOM 924 C CA . GLU A 1 120 ? -16.140 7.697 1.603 1.00 95.81 120 GLU A CA 1
ATOM 925 C C . GLU A 1 120 ? -16.573 8.201 0.225 1.00 95.81 120 GLU A C 1
ATOM 927 O O . GLU A 1 120 ? -17.351 9.149 0.134 1.00 95.81 120 GLU A O 1
ATOM 932 N N . ASP A 1 121 ? -16.036 7.579 -0.826 1.00 94.56 121 ASP A N 1
ATOM 933 C CA . ASP A 1 121 ? -16.267 7.886 -2.244 1.00 94.56 121 ASP A CA 1
ATOM 934 C C . ASP A 1 121 ? -15.934 9.333 -2.666 1.00 94.56 121 ASP A C 1
ATOM 936 O O . ASP A 1 121 ? -16.363 9.803 -3.722 1.00 94.56 121 ASP A O 1
ATOM 940 N N . GLU A 1 122 ? -15.144 10.043 -1.858 1.00 92.38 122 GLU A N 1
ATOM 941 C CA . GLU A 1 122 ? -14.688 11.410 -2.109 1.00 92.38 122 GLU A CA 1
ATOM 942 C C . GLU A 1 122 ? -13.293 11.622 -1.498 1.00 92.38 122 GLU A C 1
ATOM 944 O O . GLU A 1 122 ? -13.040 11.228 -0.360 1.00 92.38 122 GLU A O 1
ATOM 949 N N . MET A 1 123 ? -12.371 12.235 -2.252 1.00 90.62 123 MET A N 1
ATOM 950 C CA . MET A 1 123 ? -11.042 12.585 -1.744 1.00 90.62 123 MET A CA 1
ATOM 951 C C . MET A 1 123 ? -11.144 13.871 -0.921 1.00 90.62 123 MET A C 1
ATOM 953 O O . MET A 1 123 ? -11.773 14.831 -1.377 1.00 90.62 123 MET A O 1
ATOM 957 N N . PRO A 1 124 ? -10.517 13.938 0.264 1.00 93.12 124 PRO A N 1
ATOM 958 C CA . PRO A 1 124 ? -10.470 15.177 1.020 1.00 93.12 124 PRO A CA 1
ATOM 959 C C . PRO A 1 124 ? -9.624 16.235 0.308 1.00 93.12 124 PRO A C 1
ATOM 961 O O . PRO A 1 124 ? -8.693 15.932 -0.435 1.00 93.12 124 PRO A O 1
ATOM 964 N N . ASP A 1 125 ? -9.888 17.504 0.617 1.00 92.12 125 ASP A N 1
ATOM 965 C CA . ASP A 1 125 ? -8.946 18.577 0.300 1.00 92.12 125 ASP A CA 1
ATOM 966 C C . ASP A 1 125 ? -7.734 18.475 1.241 1.00 92.12 125 ASP A C 1
ATOM 968 O O . ASP A 1 125 ? -7.733 18.994 2.363 1.00 92.12 125 ASP A O 1
ATOM 972 N N . PHE A 1 126 ? -6.694 17.782 0.781 1.00 90.50 126 PHE A N 1
ATOM 973 C CA . PHE A 1 126 ? -5.463 17.555 1.536 1.00 90.50 126 PHE A CA 1
ATOM 974 C C . PHE A 1 126 ? -4.729 18.849 1.921 1.00 90.50 126 PHE A C 1
ATOM 976 O O . PHE A 1 126 ? -3.967 18.839 2.895 1.00 90.50 126 PHE A O 1
ATOM 983 N N . TRP A 1 127 ? -4.987 19.966 1.228 1.00 90.12 127 TRP A N 1
ATOM 984 C CA . TRP A 1 127 ? -4.438 21.286 1.558 1.00 90.12 127 TRP A CA 1
ATOM 985 C C . TRP A 1 127 ? -5.178 21.970 2.710 1.00 90.12 127 TRP A C 1
ATOM 987 O O . TRP A 1 127 ? -4.619 22.845 3.374 1.00 90.12 127 TRP A O 1
ATOM 997 N N . ALA A 1 128 ? -6.431 21.585 2.955 1.00 93.69 128 ALA A N 1
ATOM 998 C CA . ALA A 1 128 ? -7.231 22.083 4.070 1.00 93.69 128 ALA A CA 1
ATOM 999 C C . ALA A 1 128 ? -7.014 21.282 5.366 1.00 93.69 128 ALA A C 1
ATOM 1001 O O . ALA A 1 128 ? -7.322 21.776 6.456 1.00 93.69 128 ALA A O 1
ATOM 1002 N N . LEU A 1 129 ? -6.490 20.060 5.262 1.00 91.88 129 LEU A N 1
ATOM 1003 C CA . LEU A 1 129 ? -6.169 19.202 6.398 1.00 91.88 129 LEU A CA 1
ATOM 1004 C C . LEU A 1 129 ? -4.802 19.566 7.019 1.00 91.88 129 LEU A C 1
ATOM 1006 O O . LEU A 1 129 ? -3.886 19.956 6.293 1.00 91.88 129 LEU A O 1
ATOM 1010 N N . PRO A 1 130 ? -4.613 19.399 8.346 1.00 92.44 130 PRO A N 1
ATOM 1011 C CA . PRO A 1 130 ? -3.297 19.524 8.979 1.00 92.44 130 PRO A CA 1
ATOM 1012 C C . PRO A 1 130 ? -2.266 18.618 8.303 1.00 92.44 130 PRO A C 1
ATOM 1014 O O . PRO A 1 130 ? -2.587 17.479 7.966 1.00 92.44 130 PRO A O 1
ATOM 1017 N N . SER A 1 131 ? -1.037 19.095 8.104 1.00 87.62 131 SER A N 1
ATOM 1018 C CA . SER A 1 131 ? 0.008 18.345 7.388 1.00 87.62 131 SER A CA 1
ATOM 1019 C C . SER A 1 131 ? 0.396 17.027 8.067 1.00 87.62 131 SER A C 1
ATOM 1021 O O . SER A 1 131 ? 0.914 16.142 7.410 1.00 87.62 131 SER A O 1
ATOM 1023 N N . ASP A 1 132 ? 0.133 16.893 9.366 1.00 86.31 132 ASP A N 1
ATOM 1024 C CA . ASP A 1 132 ? 0.349 15.694 10.182 1.00 86.31 132 ASP A CA 1
ATOM 1025 C C . ASP A 1 132 ? -0.902 14.795 10.298 1.00 86.31 132 ASP A C 1
ATOM 1027 O O . ASP A 1 132 ? -0.943 13.875 11.115 1.00 86.31 132 ASP A O 1
ATOM 1031 N N . SER A 1 133 ? -1.948 15.062 9.509 1.00 91.19 133 SER A N 1
ATOM 1032 C CA . SER A 1 133 ? -3.187 14.278 9.480 1.00 91.19 133 SER A CA 1
ATOM 1033 C C . SER A 1 133 ? -3.126 13.188 8.411 1.00 91.19 133 SER A C 1
ATOM 1035 O O . SER A 1 133 ? -2.907 13.494 7.244 1.00 91.19 133 SER A O 1
ATOM 1037 N N . TYR A 1 134 ? -3.395 11.942 8.807 1.00 94.19 134 TYR A N 1
ATOM 1038 C CA . TYR A 1 134 ? -3.399 10.755 7.942 1.00 94.19 134 TYR A CA 1
ATOM 1039 C C . TYR A 1 134 ? -4.821 10.171 7.865 1.00 94.19 134 TYR A C 1
ATOM 1041 O O . TYR A 1 134 ? -5.116 9.208 8.580 1.00 94.19 134 TYR A O 1
ATOM 1049 N N . PRO A 1 135 ? -5.729 10.771 7.071 1.00 95.50 135 PRO A N 1
ATOM 1050 C CA . PRO A 1 135 ? -7.128 10.355 7.018 1.00 95.50 135 PRO A CA 1
ATOM 1051 C C . PRO A 1 135 ? -7.286 8.940 6.452 1.00 95.50 135 PRO A C 1
ATOM 1053 O O . PRO A 1 135 ? -6.457 8.478 5.670 1.00 95.50 135 PRO A O 1
ATOM 1056 N N . VAL A 1 136 ? -8.379 8.266 6.814 1.00 96.19 136 VAL A N 1
ATOM 1057 C CA . VAL A 1 136 ? -8.799 7.014 6.163 1.00 96.19 136 VAL A CA 1
ATOM 1058 C C . VAL A 1 136 ? -9.868 7.332 5.124 1.00 96.19 136 VAL A C 1
ATOM 1060 O O . VAL A 1 136 ? -10.954 7.807 5.470 1.00 96.19 136 VAL A O 1
ATOM 1063 N N . VAL A 1 137 ? -9.560 7.047 3.862 1.00 96.44 137 VAL A N 1
ATOM 1064 C CA . VAL A 1 137 ? -10.433 7.247 2.704 1.00 96.44 137 VAL A CA 1
ATOM 1065 C C . VAL A 1 137 ? -10.800 5.889 2.115 1.00 96.44 137 VAL A C 1
ATOM 1067 O O . VAL A 1 137 ? -9.915 5.081 1.834 1.00 96.44 137 VAL A O 1
ATOM 1070 N N . ARG A 1 138 ? -12.092 5.629 1.897 1.00 96.44 138 ARG A N 1
ATOM 1071 C CA . ARG A 1 138 ? -12.567 4.426 1.196 1.00 96.44 138 ARG A CA 1
ATOM 1072 C C . ARG A 1 138 ? -13.286 4.775 -0.098 1.00 96.44 138 ARG A C 1
ATOM 1074 O O . ARG A 1 138 ? -14.166 5.624 -0.098 1.00 96.44 138 ARG A O 1
ATOM 1081 N N . TYR A 1 139 ? -12.955 4.060 -1.166 1.00 95.94 139 TYR A N 1
ATOM 1082 C CA . TYR A 1 139 ? -13.638 4.087 -2.453 1.00 95.94 139 TYR A CA 1
ATOM 1083 C C . TYR A 1 139 ? -14.303 2.738 -2.751 1.00 95.94 139 TYR A C 1
ATOM 1085 O O . TYR A 1 139 ? -13.662 1.681 -2.831 1.00 95.94 139 TYR A O 1
ATOM 1093 N N . ASN A 1 140 ? -15.617 2.782 -2.935 1.00 94.69 140 ASN A N 1
ATOM 1094 C CA . ASN A 1 140 ? -16.487 1.665 -3.273 1.00 94.69 140 ASN A CA 1
ATOM 1095 C C . ASN A 1 140 ? -16.543 1.462 -4.795 1.00 94.69 140 ASN A C 1
ATOM 1097 O O . ASN A 1 140 ? -17.563 1.699 -5.445 1.00 94.69 140 ASN A O 1
ATOM 1101 N N . GLY A 1 141 ? -15.424 1.037 -5.374 1.00 93.25 141 GLY A N 1
ATOM 1102 C CA . GLY A 1 141 ? -15.278 0.751 -6.793 1.00 93.25 141 GLY A CA 1
ATOM 1103 C C . GLY A 1 141 ? -13.872 1.073 -7.270 1.00 93.25 141 GLY A C 1
ATOM 1104 O O . GLY A 1 141 ? -12.924 1.045 -6.484 1.00 93.25 141 GLY A O 1
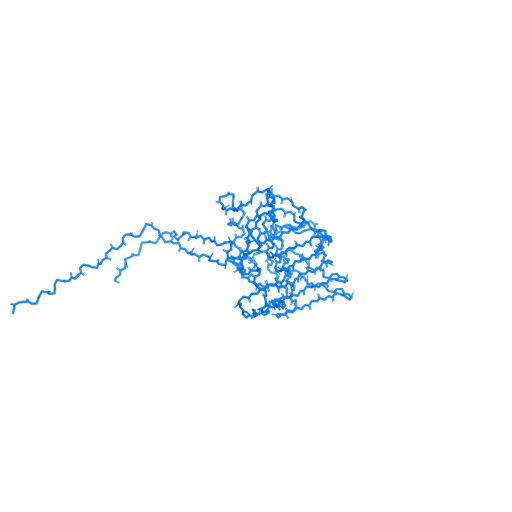ATOM 1105 N N . ASP A 1 142 ? -13.765 1.373 -8.559 1.00 94.50 142 ASP A N 1
ATOM 1106 C CA . ASP A 1 142 ? -12.500 1.727 -9.193 1.00 94.50 142 ASP A CA 1
ATOM 1107 C C . ASP A 1 142 ? -12.145 3.191 -8.912 1.00 94.50 142 ASP A C 1
ATOM 1109 O O . ASP A 1 142 ? -13.021 4.060 -8.841 1.00 94.50 142 ASP A O 1
ATOM 1113 N N . LEU A 1 143 ? -10.850 3.470 -8.806 1.00 95.44 143 LEU A N 1
ATOM 1114 C CA . LEU A 1 143 ? -10.319 4.801 -8.551 1.00 95.44 143 LEU A CA 1
ATOM 1115 C C . LEU A 1 143 ? -9.094 5.064 -9.426 1.00 95.44 143 LEU A C 1
ATOM 1117 O O . LEU A 1 143 ? -8.139 4.294 -9.418 1.00 95.44 143 LEU A O 1
ATOM 1121 N N . TYR A 1 144 ? -9.109 6.200 -10.122 1.00 94.06 144 TYR A N 1
ATOM 1122 C CA . TYR A 1 144 ? -7.907 6.823 -10.669 1.00 94.06 144 TYR A CA 1
ATOM 1123 C C . TYR A 1 144 ? -7.518 7.967 -9.735 1.00 94.06 144 TYR A C 1
ATOM 1125 O O . TYR A 1 144 ? -8.221 8.981 -9.698 1.00 94.06 144 TYR A O 1
ATOM 1133 N N . ALA A 1 145 ? -6.480 7.768 -8.927 1.00 83.94 145 ALA A N 1
ATOM 1134 C CA . ALA A 1 145 ? -6.091 8.743 -7.914 1.00 83.94 145 ALA A CA 1
ATOM 1135 C C . ALA A 1 145 ? -4.995 9.683 -8.418 1.00 83.94 145 ALA A C 1
ATOM 1137 O O . ALA A 1 145 ? -4.077 9.275 -9.128 1.00 83.94 145 ALA A O 1
ATOM 1138 N N . GLU A 1 146 ? -5.108 10.939 -7.995 1.00 81.06 146 GLU A N 1
ATOM 1139 C CA . GLU A 1 146 ? -4.019 11.916 -7.992 1.00 81.06 146 GLU A CA 1
ATOM 1140 C C . GLU A 1 146 ? -3.340 11.839 -6.615 1.00 81.06 146 GLU A C 1
ATOM 1142 O O . GLU A 1 146 ? -3.114 10.740 -6.117 1.00 81.06 146 GLU A O 1
ATOM 1147 N N . ASP A 1 147 ? -3.078 12.963 -5.962 1.00 90.44 147 ASP A N 1
ATOM 1148 C CA . ASP A 1 147 ? -2.276 12.995 -4.742 1.00 90.44 147 ASP A CA 1
ATOM 1149 C C . ASP A 1 147 ? -3.067 12.655 -3.476 1.00 90.44 147 ASP A C 1
ATOM 1151 O O . ASP A 1 147 ? -4.284 12.871 -3.384 1.00 90.44 147 ASP A O 1
ATOM 1155 N N . GLY A 1 148 ? -2.363 12.192 -2.444 1.00 91.75 148 GLY A N 1
ATOM 1156 C CA . GLY A 1 148 ? -2.975 12.009 -1.137 1.00 91.75 148 GLY A CA 1
ATOM 1157 C C . GLY A 1 148 ? -2.024 11.670 -0.002 1.00 91.75 148 GLY A C 1
ATOM 1158 O O . GLY A 1 148 ? -0.823 11.528 -0.165 1.00 91.75 148 GLY A O 1
ATOM 1159 N N . ARG A 1 149 ? -2.589 11.527 1.195 1.00 94.44 149 ARG A N 1
ATOM 1160 C CA . ARG A 1 149 ? -1.879 10.982 2.355 1.00 94.44 149 ARG A CA 1
ATOM 1161 C C . ARG A 1 149 ? -2.818 10.214 3.269 1.00 94.44 149 ARG A C 1
ATOM 1163 O O . ARG A 1 149 ? -4.024 10.456 3.263 1.00 94.44 149 ARG A O 1
ATOM 1170 N N . GLY A 1 150 ? -2.268 9.348 4.109 1.00 95.19 150 GLY A N 1
ATOM 1171 C CA . GLY A 1 150 ? -3.043 8.530 5.036 1.00 95.19 150 GLY A CA 1
ATOM 1172 C C . GLY A 1 150 ? -3.294 7.133 4.504 1.00 95.19 150 GLY A C 1
ATOM 1173 O O . GLY A 1 150 ? -2.365 6.473 4.046 1.00 95.19 150 GLY A O 1
ATOM 1174 N N . VAL A 1 151 ? -4.528 6.653 4.626 1.00 96.12 151 VAL A N 1
ATOM 1175 C CA . VAL A 1 151 ? -4.911 5.337 4.117 1.00 96.12 151 VAL A CA 1
ATOM 1176 C C . VAL A 1 151 ? -5.940 5.471 3.022 1.00 96.12 151 VAL A C 1
ATOM 1178 O O . VAL A 1 151 ? -7.014 6.027 3.237 1.00 96.12 151 VAL A O 1
ATOM 1181 N N . LEU A 1 152 ? -5.633 4.869 1.880 1.00 96.62 152 LEU A N 1
ATOM 1182 C CA . LEU A 1 152 ? -6.537 4.735 0.759 1.00 96.62 152 LEU A CA 1
ATOM 1183 C C . LEU A 1 152 ? -6.982 3.278 0.614 1.00 96.62 152 LEU A C 1
ATOM 1185 O O . LEU A 1 152 ? -6.182 2.400 0.307 1.00 96.62 152 LEU A O 1
ATOM 1189 N N . ILE A 1 153 ? -8.270 3.025 0.835 1.00 95.94 153 ILE A N 1
ATOM 1190 C CA . ILE A 1 153 ? -8.923 1.725 0.653 1.00 95.94 153 ILE A CA 1
ATOM 1191 C C . ILE A 1 153 ? -9.717 1.776 -0.651 1.00 95.94 153 ILE A C 1
ATOM 1193 O O . ILE A 1 153 ? -10.719 2.479 -0.733 1.00 95.94 153 ILE A O 1
ATOM 1197 N N . VAL A 1 154 ? -9.323 1.007 -1.657 1.00 96.19 154 VAL A N 1
ATOM 1198 C CA . VAL A 1 154 ? -10.030 0.900 -2.939 1.00 96.19 154 VAL A CA 1
ATOM 1199 C C . VAL A 1 154 ? -10.576 -0.509 -3.075 1.00 96.19 154 VAL A C 1
ATOM 1201 O O . VAL A 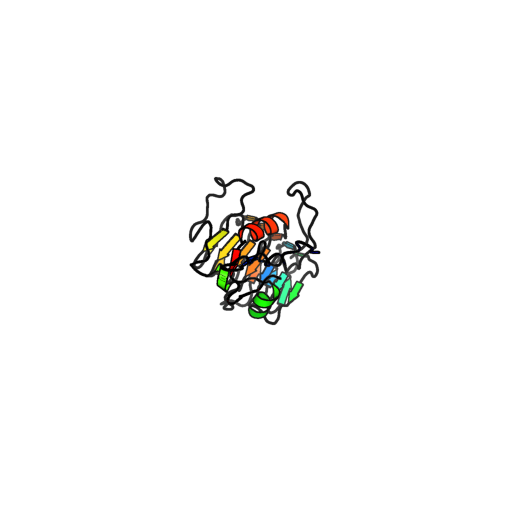1 154 ? -9.828 -1.473 -3.187 1.00 96.19 154 VAL A O 1
ATOM 1204 N N . THR A 1 155 ? -11.895 -0.653 -3.033 1.00 94.56 155 THR A N 1
ATOM 1205 C CA . THR A 1 155 ? -12.522 -1.982 -3.130 1.00 94.56 155 THR A CA 1
ATOM 1206 C C . THR A 1 155 ? -12.449 -2.564 -4.544 1.00 94.56 155 THR A C 1
ATOM 1208 O O . THR A 1 155 ? -12.476 -3.776 -4.688 1.00 94.56 155 THR A O 1
ATOM 1211 N N . GLY A 1 156 ? -12.337 -1.727 -5.580 1.00 93.81 156 GLY A N 1
ATOM 1212 C CA . GLY A 1 156 ? -12.165 -2.151 -6.970 1.00 93.81 156 GLY A CA 1
ATOM 1213 C C . GLY A 1 156 ? -10.721 -2.046 -7.462 1.00 93.81 156 GLY A C 1
ATOM 1214 O O . GLY A 1 156 ? -9.769 -2.395 -6.758 1.00 93.81 156 GLY A O 1
ATOM 1215 N N . GLU A 1 157 ? -10.572 -1.581 -8.701 1.00 94.19 157 GLU A N 1
ATOM 1216 C CA . GLU A 1 157 ? -9.287 -1.333 -9.350 1.00 94.19 157 GLU A CA 1
ATOM 1217 C C . GLU A 1 157 ? -8.732 0.048 -9.000 1.00 94.19 157 GLU A C 1
ATOM 1219 O O . GLU A 1 157 ? -9.360 1.073 -9.265 1.00 94.19 157 GLU A O 1
ATOM 1224 N N . PHE A 1 158 ? -7.530 0.079 -8.432 1.00 95.19 158 PHE A N 1
ATOM 1225 C CA . PHE A 1 158 ? -6.768 1.307 -8.248 1.00 95.19 158 PHE A CA 1
ATOM 1226 C C . PHE A 1 158 ? -5.795 1.513 -9.408 1.00 95.19 158 PHE A C 1
ATOM 1228 O O . PHE A 1 158 ? -5.038 0.610 -9.770 1.00 95.19 158 PHE A O 1
ATOM 1235 N N . LYS A 1 159 ? -5.819 2.725 -9.958 1.00 94.50 159 LYS A N 1
ATOM 1236 C CA . LYS A 1 159 ? -4.961 3.195 -11.042 1.00 94.50 159 LYS A CA 1
ATOM 1237 C C . LYS A 1 159 ? -4.254 4.474 -10.593 1.00 94.50 159 LYS A C 1
ATOM 1239 O O . LYS A 1 159 ? -4.893 5.353 -10.007 1.00 94.50 159 LYS A O 1
ATOM 1244 N N . SER A 1 160 ? -2.981 4.607 -10.937 1.00 94.00 160 SER A N 1
ATOM 1245 C CA . SER A 1 160 ? -2.193 5.826 -10.735 1.00 94.00 160 SER A CA 1
ATOM 1246 C C . SER A 1 160 ? -1.485 6.218 -12.032 1.00 94.00 160 SER A C 1
ATOM 1248 O O . SER A 1 160 ? -1.170 5.364 -12.859 1.00 94.00 160 SER A O 1
ATOM 1250 N N . GLY A 1 161 ? -1.273 7.519 -12.226 1.00 91.06 161 GLY A N 1
ATOM 1251 C CA . GLY A 1 161 ? -0.462 8.056 -13.323 1.00 91.06 161 GLY A CA 1
ATOM 1252 C C . GLY A 1 161 ? 0.855 8.638 -12.815 1.00 91.06 161 GLY A C 1
ATOM 1253 O O . GLY A 1 161 ? 1.048 8.773 -11.613 1.00 91.06 161 GLY A O 1
ATOM 1254 N N . ALA A 1 162 ? 1.746 9.025 -13.726 1.00 90.56 162 ALA A N 1
ATOM 1255 C CA . ALA A 1 162 ? 3.071 9.562 -13.393 1.00 90.56 162 ALA A CA 1
ATOM 1256 C C . ALA A 1 162 ? 3.102 10.756 -12.419 1.00 90.56 162 ALA A C 1
ATOM 1258 O O . ALA A 1 162 ? 4.121 10.957 -11.769 1.00 90.56 162 ALA A O 1
ATOM 1259 N N . ASP A 1 163 ? 2.023 11.538 -12.331 1.00 89.69 163 ASP A N 1
ATOM 1260 C CA . ASP A 1 163 ? 1.930 12.693 -11.428 1.00 89.69 163 ASP A CA 1
ATOM 1261 C C . ASP A 1 163 ? 1.356 12.334 -10.040 1.00 89.69 163 ASP A C 1
ATOM 1263 O O . ASP A 1 163 ? 1.190 13.228 -9.225 1.00 89.69 163 ASP A O 1
ATOM 1267 N N . HIS A 1 164 ? 1.010 11.067 -9.782 1.00 92.38 164 HIS A N 1
ATOM 1268 C CA . HIS A 1 164 ? 0.495 10.612 -8.487 1.00 92.38 164 HIS A CA 1
ATOM 1269 C C . HIS A 1 164 ? 1.574 10.710 -7.406 1.00 92.38 164 HIS A C 1
ATOM 1271 O O . HIS A 1 164 ? 2.647 10.146 -7.595 1.00 92.38 164 HIS A O 1
ATOM 1277 N N . ASP A 1 165 ? 1.268 11.341 -6.272 1.00 94.38 165 ASP A N 1
ATOM 1278 C CA . ASP A 1 165 ? 2.115 11.334 -5.072 1.00 94.38 165 ASP A CA 1
ATOM 1279 C C . ASP A 1 165 ? 1.304 10.955 -3.821 1.00 94.38 165 ASP A C 1
ATOM 1281 O O . ASP A 1 165 ? 0.270 11.566 -3.522 1.00 94.38 165 ASP A O 1
ATOM 1285 N N . CYS A 1 166 ? 1.736 9.927 -3.085 1.00 94.12 166 CYS A N 1
ATOM 1286 C CA . CYS A 1 166 ? 1.031 9.474 -1.889 1.00 94.12 166 CYS A CA 1
ATOM 1287 C C . CYS A 1 166 ? 1.926 9.150 -0.689 1.00 94.12 166 CYS A C 1
ATOM 1289 O O . CYS A 1 166 ? 2.743 8.232 -0.738 1.00 94.12 166 CYS A O 1
ATOM 1291 N N . ASP A 1 167 ? 1.651 9.799 0.445 1.00 94.56 167 ASP A N 1
ATOM 1292 C CA . ASP A 1 167 ? 2.298 9.503 1.728 1.00 94.56 167 ASP A CA 1
ATOM 1293 C C . ASP A 1 167 ? 1.407 8.583 2.589 1.00 94.56 167 ASP A C 1
ATOM 1295 O O . ASP A 1 167 ? 0.413 9.025 3.181 1.00 94.56 167 ASP A O 1
ATOM 1299 N N . GLY A 1 168 ? 1.738 7.292 2.706 1.00 94.62 168 GLY A N 1
ATOM 1300 C CA . GLY A 1 168 ? 1.028 6.370 3.604 1.00 94.62 168 GLY A CA 1
ATOM 1301 C C . GLY A 1 168 ? 0.753 4.968 3.054 1.00 94.62 168 GLY A C 1
ATOM 1302 O O . GLY A 1 168 ? 1.672 4.228 2.716 1.00 94.62 168 GLY A O 1
ATOM 1303 N N . ILE A 1 169 ? -0.505 4.523 3.100 1.00 95.94 169 ILE A N 1
ATOM 1304 C CA . ILE A 1 169 ? -0.889 3.133 2.806 1.00 95.94 169 ILE A CA 1
ATOM 1305 C C . ILE A 1 169 ? -1.966 3.094 1.731 1.00 95.94 169 ILE A C 1
ATOM 1307 O O . ILE A 1 169 ? -3.054 3.635 1.919 1.00 95.94 169 ILE A O 1
ATOM 1311 N N . ILE A 1 170 ? -1.708 2.352 0.656 1.00 96.50 170 ILE A N 1
ATOM 1312 C CA . ILE A 1 170 ? -2.701 2.066 -0.383 1.00 96.50 170 ILE A CA 1
ATOM 1313 C C . ILE A 1 170 ? -3.080 0.588 -0.311 1.00 96.50 170 ILE A C 1
ATOM 1315 O O . ILE A 1 170 ? -2.228 -0.293 -0.424 1.00 96.50 170 ILE A O 1
ATOM 1319 N N . LEU A 1 171 ? -4.367 0.308 -0.134 1.00 95.12 171 LEU A N 1
ATOM 1320 C CA . LEU A 1 171 ? -4.946 -1.031 -0.130 1.00 95.12 171 LEU A CA 1
ATOM 1321 C C . LEU A 1 171 ? -5.952 -1.130 -1.271 1.00 95.12 171 LEU A C 1
ATOM 1323 O O . LEU A 1 171 ? -6.920 -0.372 -1.289 1.00 95.12 171 LEU A O 1
ATOM 1327 N N . ALA A 1 172 ? -5.763 -2.071 -2.192 1.00 94.56 172 ALA A N 1
ATOM 1328 C CA . ALA A 1 172 ? -6.649 -2.219 -3.339 1.00 94.56 172 ALA A CA 1
ATOM 1329 C C . ALA A 1 172 ? -7.105 -3.661 -3.578 1.00 94.56 172 ALA A C 1
ATOM 1331 O O . ALA A 1 172 ? -6.310 -4.611 -3.524 1.00 94.56 172 ALA A O 1
ATOM 1332 N N . GLY A 1 173 ? -8.382 -3.812 -3.940 1.00 92.50 173 GLY A N 1
ATOM 1333 C CA . GLY A 1 173 ? -8.944 -5.064 -4.444 1.00 92.50 173 GLY A CA 1
ATOM 1334 C C . GLY A 1 173 ? -8.138 -5.577 -5.638 1.00 92.50 173 GLY A C 1
ATOM 1335 O O . GLY A 1 173 ? -7.749 -6.747 -5.678 1.00 92.50 173 GLY A O 1
ATOM 1336 N N . THR A 1 174 ? -7.775 -4.681 -6.558 1.00 92.00 174 THR A N 1
ATOM 1337 C CA . THR A 1 174 ? -6.797 -4.919 -7.626 1.00 92.00 174 THR A CA 1
ATOM 1338 C C . THR A 1 174 ? -6.049 -3.635 -7.996 1.00 92.00 174 THR A C 1
ATOM 1340 O O . THR A 1 174 ? -6.555 -2.540 -7.780 1.00 92.00 174 THR A O 1
ATOM 1343 N N . PHE A 1 175 ? -4.850 -3.765 -8.561 1.00 93.69 175 PHE A N 1
ATOM 1344 C CA . PHE A 1 175 ? -4.181 -2.669 -9.273 1.00 93.69 175 PHE A CA 1
ATOM 1345 C C . PHE A 1 175 ? -4.436 -2.770 -10.775 1.00 93.69 175 PHE A C 1
ATOM 1347 O O . PHE A 1 175 ? -4.832 -3.833 -11.257 1.00 93.69 175 PHE A O 1
ATOM 1354 N N . ASP A 1 176 ? -4.225 -1.680 -11.507 1.00 93.44 176 ASP A N 1
ATOM 1355 C CA . ASP A 1 176 ? -4.179 -1.735 -12.969 1.00 93.44 176 ASP A CA 1
ATOM 1356 C C . ASP A 1 176 ? -3.010 -2.607 -13.457 1.00 93.44 176 ASP A C 1
ATOM 1358 O O . ASP A 1 176 ? -2.187 -3.087 -12.667 1.00 93.44 176 ASP A O 1
ATOM 1362 N N . ASP A 1 177 ? -2.924 -2.829 -14.769 1.00 92.56 177 ASP A N 1
ATOM 1363 C CA . ASP A 1 177 ? -1.744 -3.454 -15.374 1.00 92.56 177 ASP A CA 1
ATOM 1364 C C . ASP A 1 177 ? -0.513 -2.545 -15.354 1.00 92.56 177 ASP A C 1
ATOM 1366 O O . ASP A 1 177 ? 0.604 -3.055 -15.347 1.00 92.56 177 ASP A O 1
ATOM 1370 N N . VAL A 1 178 ? -0.706 -1.226 -15.302 1.00 94.25 178 VAL A N 1
ATOM 1371 C CA . VAL A 1 178 ? 0.357 -0.218 -15.258 1.00 94.25 178 VAL A CA 1
ATOM 1372 C C . VAL A 1 178 ? 0.176 0.686 -14.044 1.00 94.25 178 VAL A C 1
ATOM 1374 O O . VAL A 1 178 ? -0.857 1.331 -13.887 1.00 94.25 178 VAL A O 1
ATOM 1377 N N . MET A 1 179 ? 1.213 0.757 -13.214 1.00 94.88 179 MET A N 1
ATOM 1378 C CA . MET A 1 179 ? 1.278 1.605 -12.028 1.00 94.88 179 MET A CA 1
ATOM 1379 C C . MET A 1 179 ? 2.437 2.591 -12.147 1.00 94.88 179 MET A C 1
ATOM 1381 O O . MET A 1 179 ? 3.578 2.204 -12.409 1.00 94.88 179 MET A O 1
ATOM 1385 N N . 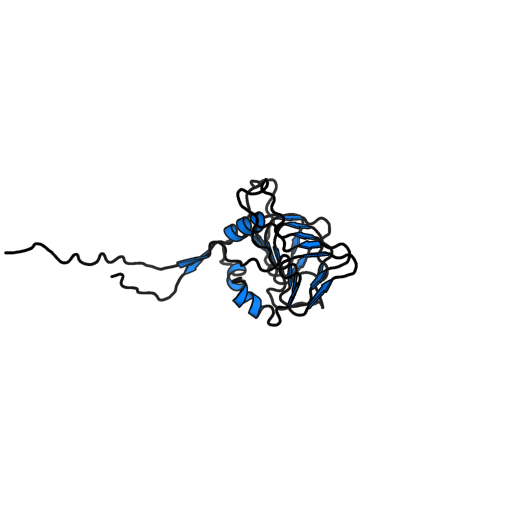GLU A 1 180 ? 2.140 3.868 -11.934 1.00 94.44 180 GLU A N 1
ATOM 1386 C CA . GLU A 1 180 ? 3.083 4.985 -12.024 1.00 94.44 180 GLU A CA 1
ATOM 1387 C C . GLU A 1 180 ? 2.980 5.894 -10.785 1.00 94.44 180 GLU A C 1
ATOM 1389 O O . GLU A 1 180 ? 2.102 5.708 -9.939 1.00 94.44 180 GLU A O 1
ATOM 1394 N N . GLY A 1 181 ? 3.863 6.891 -10.700 1.00 93.44 181 GLY A N 1
ATOM 1395 C CA . GLY A 1 181 ? 3.875 7.889 -9.629 1.00 93.44 181 GLY A CA 1
ATOM 1396 C C . GLY A 1 181 ? 4.773 7.516 -8.456 1.00 93.44 181 GLY A C 1
ATOM 1397 O O . GLY A 1 181 ? 5.560 6.575 -8.534 1.00 93.44 181 GLY A O 1
ATOM 1398 N N . ASP A 1 182 ? 4.652 8.276 -7.380 1.00 95.06 182 ASP A N 1
ATOM 1399 C CA . ASP A 1 182 ? 5.468 8.205 -6.181 1.00 95.06 182 ASP A CA 1
ATOM 1400 C C . ASP A 1 182 ? 4.603 7.807 -4.981 1.00 95.06 182 ASP A C 1
ATOM 1402 O O . ASP A 1 182 ? 3.498 8.301 -4.768 1.00 95.06 182 ASP A O 1
ATOM 1406 N N . THR A 1 183 ? 5.086 6.861 -4.184 1.00 95.31 183 THR A N 1
ATOM 1407 C CA . THR A 1 183 ? 4.463 6.503 -2.911 1.00 95.31 183 THR A CA 1
ATOM 1408 C C . THR A 1 183 ? 5.519 6.439 -1.821 1.00 95.31 183 THR A C 1
ATOM 1410 O O . THR A 1 183 ? 6.387 5.564 -1.846 1.00 95.31 183 THR A O 1
ATOM 1413 N N . HIS A 1 184 ? 5.405 7.315 -0.828 1.00 94.56 184 HIS A N 1
ATOM 1414 C CA . HIS A 1 184 ? 6.163 7.258 0.416 1.00 94.56 184 HIS A CA 1
ATOM 1415 C C . HIS A 1 184 ? 5.367 6.437 1.436 1.00 94.56 184 HIS A C 1
ATOM 1417 O O . HIS A 1 184 ? 4.591 6.939 2.249 1.00 94.56 184 HIS A O 1
ATOM 1423 N N . GLY A 1 185 ? 5.517 5.118 1.362 1.00 94.75 185 GLY A N 1
ATOM 1424 C CA . GLY A 1 185 ? 4.881 4.193 2.283 1.00 94.75 185 GLY A CA 1
ATOM 1425 C C . GLY A 1 185 ? 4.784 2.768 1.751 1.00 94.75 185 GLY A C 1
ATOM 1426 O O . GLY A 1 185 ? 5.788 2.208 1.316 1.00 94.75 185 GLY A O 1
ATOM 1427 N N . ILE A 1 186 ? 3.607 2.144 1.859 1.00 95.31 186 ILE A N 1
ATOM 1428 C CA . ILE A 1 186 ? 3.384 0.771 1.375 1.00 95.31 186 ILE A CA 1
ATOM 1429 C C . ILE A 1 186 ? 2.128 0.665 0.514 1.00 95.31 186 ILE A C 1
ATOM 1431 O O . ILE A 1 186 ? 1.100 1.284 0.796 1.00 95.31 186 ILE A O 1
ATOM 1435 N N . VAL A 1 187 ? 2.184 -0.202 -0.493 1.00 95.50 187 VAL A N 1
ATOM 1436 C CA . VAL A 1 187 ? 1.044 -0.521 -1.354 1.00 95.50 187 VAL A CA 1
ATOM 1437 C C . VAL A 1 187 ? 0.759 -2.021 -1.341 1.00 95.50 187 VAL A C 1
ATOM 1439 O O . VAL A 1 187 ? 1.661 -2.857 -1.436 1.00 95.50 187 VAL A O 1
ATOM 1442 N N . VAL A 1 188 ? -0.517 -2.380 -1.219 1.00 94.12 188 VAL A N 1
ATOM 1443 C CA . VAL A 1 188 ? -0.982 -3.769 -1.181 1.00 94.12 188 VAL A CA 1
ATOM 1444 C C . VAL A 1 188 ? -2.152 -3.930 -2.143 1.00 94.12 188 VAL A C 1
ATOM 1446 O O . VAL A 1 188 ? -3.250 -3.436 -1.897 1.00 94.12 188 VAL A O 1
ATOM 1449 N N . GLY A 1 189 ? -1.913 -4.646 -3.236 1.00 92.38 189 GLY A N 1
ATOM 1450 C CA . GLY A 1 189 ? -2.888 -4.900 -4.287 1.00 92.38 189 GLY A CA 1
ATOM 1451 C C . GLY A 1 189 ? -3.296 -6.366 -4.390 1.00 92.38 189 GLY A C 1
ATOM 1452 O O . GLY A 1 189 ? -2.599 -7.291 -3.956 1.00 92.38 189 GLY A O 1
ATOM 1453 N N . GLY A 1 190 ? -4.437 -6.596 -5.032 1.00 89.50 190 GLY A N 1
ATOM 1454 C CA . GLY A 1 190 ? -4.933 -7.934 -5.349 1.00 89.50 190 GLY A CA 1
ATOM 1455 C C . GLY A 1 190 ? -5.784 -8.584 -4.258 1.00 89.50 190 GLY A C 1
ATOM 1456 O O . GLY A 1 190 ? -5.987 -9.802 -4.283 1.00 89.50 190 GLY A O 1
ATOM 1457 N N . LEU A 1 191 ? -6.283 -7.771 -3.326 1.00 89.19 191 LEU A N 1
ATOM 1458 C CA . LEU A 1 191 ? -7.047 -8.187 -2.154 1.00 89.19 191 LEU A CA 1
ATOM 1459 C C . LEU A 1 191 ? -8.423 -8.795 -2.479 1.00 89.19 191 LEU A C 1
ATOM 1461 O O . LEU A 1 191 ? -9.026 -9.435 -1.629 1.00 89.19 191 LEU A O 1
ATOM 1465 N N . ASP A 1 192 ? -8.890 -8.706 -3.722 1.00 83.62 192 ASP A N 1
ATOM 1466 C CA . ASP A 1 192 ? -10.122 -9.378 -4.160 1.00 83.62 192 ASP A CA 1
ATOM 1467 C C . ASP A 1 192 ? -9.853 -10.715 -4.875 1.00 83.62 192 ASP A C 1
ATOM 1469 O O . ASP A 1 192 ? -10.771 -11.390 -5.353 1.00 83.62 192 ASP A O 1
ATOM 1473 N N . GLY A 1 193 ? -8.580 -11.121 -4.992 1.00 69.94 193 GLY A N 1
ATOM 1474 C CA . GLY A 1 193 ? -8.143 -12.393 -5.583 1.00 69.94 193 GLY A CA 1
ATOM 1475 C C . GLY A 1 193 ? -8.412 -12.555 -7.088 1.00 69.94 193 GLY A C 1
ATOM 1476 O O . GLY A 1 193 ? -7.888 -13.481 -7.713 1.00 69.94 193 GLY A O 1
ATOM 1477 N N . THR A 1 194 ? -9.191 -11.656 -7.688 1.00 70.25 194 THR A N 1
ATOM 1478 C CA . THR A 1 194 ? -9.498 -11.609 -9.119 1.00 70.25 194 THR A CA 1
ATOM 1479 C C . THR A 1 194 ? -8.589 -10.582 -9.778 1.00 70.25 194 THR A C 1
ATOM 1481 O O . THR A 1 194 ? -8.504 -9.453 -9.317 1.00 70.25 194 THR A O 1
ATOM 1484 N N . TYR A 1 195 ? -7.900 -10.977 -10.849 1.00 77.25 195 TYR A N 1
ATOM 1485 C CA . TYR A 1 195 ? -7.040 -10.077 -11.616 1.00 77.25 195 TYR A CA 1
ATOM 1486 C C . TYR A 1 195 ? -7.213 -10.335 -13.112 1.00 77.25 195 TYR A C 1
ATOM 1488 O O . TYR A 1 195 ? -6.994 -11.484 -13.536 1.00 77.25 195 TYR A O 1
ATOM 1496 N N . PRO A 1 196 ? -7.612 -9.323 -13.903 1.00 76.25 196 PRO A N 1
ATOM 1497 C CA . PRO A 1 196 ? -7.869 -9.500 -15.327 1.00 76.25 196 PRO A CA 1
ATOM 1498 C C . PRO A 1 196 ? -6.586 -9.587 -16.166 1.00 76.25 196 PRO A C 1
ATOM 1500 O O . PRO A 1 196 ? -6.641 -10.128 -17.272 1.00 76.25 196 PRO A O 1
ATOM 1503 N N . TYR A 1 197 ? -5.443 -9.124 -15.649 1.00 82.44 197 TYR A N 1
ATOM 1504 C CA . TYR A 1 197 ? -4.175 -9.103 -16.382 1.00 82.44 197 TYR A CA 1
ATOM 1505 C C . TYR A 1 197 ? -3.221 -10.238 -15.961 1.00 82.44 197 TYR A C 1
ATOM 1507 O O . TYR A 1 197 ? -3.590 -11.164 -15.226 1.00 82.44 197 TYR A O 1
ATOM 1515 N N . ASN A 1 198 ? -1.994 -10.224 -16.484 1.00 83.75 198 ASN A N 1
ATOM 1516 C CA . ASN A 1 198 ? -0.989 -11.252 -16.181 1.00 83.75 198 ASN A CA 1
ATOM 1517 C C . ASN A 1 198 ? -0.026 -10.820 -15.065 1.00 83.75 198 ASN A C 1
ATOM 1519 O O . ASN A 1 198 ? 0.373 -11.662 -14.260 1.00 83.75 198 ASN A O 1
ATOM 1523 N N . ALA A 1 199 ? 0.284 -9.527 -14.995 1.00 92.81 199 ALA A N 1
ATOM 1524 C CA . ALA A 1 199 ? 1.199 -8.912 -14.042 1.00 92.81 199 ALA A CA 1
ATOM 1525 C C . ALA A 1 199 ? 0.767 -7.465 -13.767 1.00 92.81 199 ALA A C 1
ATOM 1527 O O . ALA A 1 199 ? 0.029 -6.900 -14.575 1.00 92.81 199 ALA A O 1
ATOM 1528 N N . VAL A 1 200 ? 1.248 -6.909 -12.655 1.00 94.94 200 VAL A N 1
ATOM 1529 C CA . VAL A 1 200 ? 1.253 -5.464 -12.388 1.00 94.94 200 VAL A CA 1
ATOM 1530 C C . VAL A 1 200 ? 2.632 -4.934 -12.782 1.00 94.94 200 VAL A C 1
ATOM 1532 O O . VAL A 1 200 ? 3.619 -5.299 -12.141 1.00 94.94 200 VAL A O 1
ATOM 1535 N N . SER A 1 201 ? 2.704 -4.102 -13.818 1.00 96.62 201 SER A N 1
ATOM 1536 C CA . SER A 1 201 ? 3.921 -3.401 -14.238 1.00 96.62 201 SER A CA 1
ATOM 1537 C C . SER A 1 201 ? 4.057 -2.087 -13.474 1.00 96.62 201 SER A C 1
ATOM 1539 O O . SER A 1 201 ? 3.219 -1.195 -13.585 1.00 96.62 201 SER A O 1
ATOM 1541 N N . TRP A 1 202 ? 5.118 -1.969 -12.685 1.00 96.31 202 TRP A N 1
ATOM 1542 C CA . TRP A 1 202 ? 5.412 -0.831 -11.827 1.00 96.31 202 TRP A CA 1
ATOM 1543 C C . TRP A 1 202 ? 6.521 0.020 -12.445 1.00 96.31 202 TRP A C 1
ATOM 1545 O O . TRP A 1 202 ? 7.672 -0.410 -12.492 1.00 96.31 202 TRP A O 1
ATOM 1555 N N . TYR A 1 203 ? 6.173 1.222 -12.901 1.00 95.88 203 TYR A N 1
ATOM 1556 C CA . TYR A 1 203 ? 7.085 2.215 -13.486 1.00 95.88 203 TYR A CA 1
ATOM 1557 C C . TYR A 1 203 ? 7.430 3.360 -12.518 1.00 95.88 203 TYR A C 1
ATOM 1559 O O . TYR A 1 203 ? 8.335 4.144 -12.800 1.00 95.88 203 TYR A O 1
ATOM 1567 N N . GLY A 1 204 ? 6.696 3.473 -11.408 1.00 93.12 204 GLY A N 1
ATOM 1568 C CA . GLY A 1 204 ? 6.856 4.523 -10.402 1.00 93.12 204 GLY A CA 1
ATOM 1569 C C . GLY A 1 204 ? 7.858 4.201 -9.289 1.00 93.12 204 GLY A C 1
ATOM 1570 O O . GLY A 1 204 ? 8.610 3.225 -9.356 1.00 93.12 204 GLY A O 1
ATOM 1571 N N . ASN A 1 205 ? 7.815 4.990 -8.217 1.00 94.94 205 ASN A N 1
ATOM 1572 C CA . ASN A 1 205 ? 8.593 4.779 -7.003 1.00 94.94 205 ASN A CA 1
ATOM 1573 C C . ASN A 1 205 ? 7.684 4.362 -5.841 1.00 94.94 205 ASN A C 1
ATOM 1575 O O . ASN A 1 205 ? 6.625 4.939 -5.617 1.00 94.94 205 ASN A O 1
ATOM 1579 N N . ALA A 1 206 ? 8.108 3.350 -5.090 1.00 96.06 206 ALA A N 1
ATOM 1580 C CA . ALA A 1 206 ? 7.466 2.931 -3.850 1.00 96.06 206 ALA A CA 1
ATOM 1581 C C . ALA A 1 206 ? 8.534 2.832 -2.766 1.00 96.06 206 ALA A C 1
ATOM 1583 O O . ALA A 1 206 ? 9.311 1.876 -2.726 1.00 96.06 206 ALA A O 1
ATOM 1584 N N . HIS A 1 207 ? 8.602 3.835 -1.901 1.00 95.88 207 HIS A N 1
ATOM 1585 C CA . HIS A 1 207 ? 9.631 3.973 -0.881 1.00 95.88 207 HIS A CA 1
ATOM 1586 C C . HIS A 1 207 ? 9.018 3.816 0.497 1.00 95.88 207 HIS A C 1
ATOM 1588 O O . HIS A 1 207 ? 8.206 4.629 0.923 1.00 95.88 207 HIS A O 1
ATOM 1594 N N . TYR A 1 208 ? 9.432 2.783 1.222 1.00 94.94 208 TYR A N 1
ATOM 1595 C CA . TYR A 1 208 ? 8.987 2.582 2.587 1.00 94.94 208 TYR A CA 1
ATOM 1596 C C . TYR A 1 208 ? 9.444 3.748 3.462 1.00 94.94 208 TYR A C 1
ATOM 1598 O O . TYR A 1 208 ? 10.635 3.929 3.709 1.00 94.94 208 TYR A O 1
ATOM 1606 N N . HIS A 1 209 ? 8.475 4.516 3.950 1.00 92.38 209 HIS A N 1
ATOM 1607 C CA . HIS A 1 209 ? 8.691 5.583 4.911 1.00 92.38 209 HIS A CA 1
ATOM 1608 C C . HIS A 1 209 ? 7.937 5.242 6.194 1.00 92.38 209 HIS A C 1
ATOM 1610 O O . HIS A 1 209 ? 6.708 5.345 6.277 1.00 92.38 209 HIS A O 1
ATOM 1616 N N . SER A 1 210 ? 8.656 4.744 7.201 1.00 90.75 210 SER A N 1
ATOM 1617 C CA . SER A 1 210 ? 8.018 4.083 8.339 1.00 90.75 210 SER A CA 1
ATOM 1618 C C . SER A 1 210 ? 7.082 4.998 9.120 1.00 90.75 210 SER A C 1
ATOM 1620 O O . SER A 1 210 ? 6.097 4.527 9.685 1.00 90.75 210 SER A O 1
ATOM 1622 N N . CYS A 1 211 ? 7.330 6.302 9.127 1.00 89.12 211 CYS A N 1
ATOM 1623 C CA . CYS A 1 211 ? 6.515 7.264 9.855 1.00 89.12 211 CYS A CA 1
ATOM 1624 C C . CYS A 1 211 ? 5.148 7.474 9.232 1.00 89.12 211 CYS A C 1
ATOM 1626 O O . CYS A 1 211 ? 4.155 7.438 9.962 1.00 89.12 211 CYS A O 1
ATOM 1628 N N . ASP A 1 212 ? 5.100 7.627 7.908 1.00 91.06 212 ASP A N 1
ATOM 1629 C CA . ASP A 1 212 ? 3.839 7.755 7.181 1.00 91.06 212 ASP A CA 1
ATOM 1630 C C . ASP A 1 212 ? 3.037 6.479 7.341 1.00 91.06 212 ASP A C 1
ATOM 1632 O O . ASP A 1 212 ? 1.864 6.514 7.708 1.00 91.06 212 ASP A O 1
ATOM 1636 N N . VAL A 1 213 ? 3.705 5.333 7.197 1.00 92.75 213 VAL A N 1
ATOM 1637 C CA . VAL A 1 213 ? 3.066 4.031 7.362 1.00 92.75 213 VAL A CA 1
ATOM 1638 C C . VAL A 1 213 ? 2.575 3.846 8.796 1.00 92.75 213 VAL A C 1
ATOM 1640 O O . VAL A 1 213 ? 1.453 3.397 8.993 1.00 92.75 213 VAL A O 1
ATOM 1643 N N . TYR A 1 214 ? 3.338 4.213 9.828 1.00 91.44 214 TYR A N 1
ATOM 1644 C CA . TYR A 1 214 ? 2.876 4.091 11.214 1.00 91.44 214 TYR A CA 1
ATOM 1645 C C . TYR A 1 214 ? 1.728 5.042 11.548 1.00 91.44 214 TYR A C 1
ATOM 1647 O O . TYR A 1 214 ? 0.835 4.640 12.297 1.00 91.44 214 TYR A O 1
ATOM 1655 N N . ALA A 1 215 ? 1.748 6.274 11.037 1.00 91.19 215 ALA A N 1
ATOM 1656 C CA . ALA A 1 215 ? 0.685 7.247 11.258 1.00 91.19 215 ALA A CA 1
ATOM 1657 C C . ALA A 1 215 ? -0.610 6.826 10.546 1.00 91.19 215 ALA A C 1
ATOM 1659 O O . ALA A 1 215 ? -1.674 6.802 11.165 1.00 91.19 215 ALA A O 1
ATOM 1660 N N . ALA A 1 216 ? -0.499 6.389 9.293 1.00 93.69 216 ALA A N 1
ATOM 1661 C CA . ALA A 1 216 ? -1.591 5.842 8.497 1.00 93.69 216 ALA A CA 1
ATOM 1662 C C . ALA A 1 216 ? -2.144 4.527 9.084 1.00 93.69 216 ALA A C 1
ATOM 1664 O O . ALA A 1 216 ? -3.345 4.342 9.246 1.00 93.69 216 ALA A O 1
ATOM 1665 N N . ASN A 1 217 ? -1.280 3.607 9.510 1.00 92.94 217 ASN A N 1
ATOM 1666 C CA . ASN A 1 217 ? -1.710 2.363 10.151 1.00 92.94 217 ASN A CA 1
ATOM 1667 C C . ASN A 1 217 ? -2.399 2.626 11.502 1.00 92.94 217 ASN A C 1
ATOM 1669 O O . ASN A 1 217 ? -3.295 1.891 11.904 1.00 92.94 217 ASN A O 1
ATOM 1673 N N . GLU A 1 218 ? -2.013 3.684 12.216 1.00 92.31 218 GLU A N 1
ATOM 1674 C CA . GLU A 1 218 ? -2.690 4.077 13.451 1.00 92.31 218 GLU A CA 1
ATOM 1675 C C . GLU A 1 218 ? -4.079 4.690 13.204 1.00 92.31 218 GLU A C 1
ATOM 1677 O O . GLU A 1 218 ? -4.984 4.477 14.016 1.00 92.31 218 GLU A O 1
ATOM 1682 N N . SER A 1 219 ? -4.299 5.372 12.072 1.00 92.31 219 SER A N 1
ATOM 1683 C CA . SER A 1 219 ? -5.635 5.863 11.702 1.00 92.31 219 SER A CA 1
ATOM 1684 C C . SER A 1 219 ? -6.605 4.740 11.314 1.00 92.31 219 SER A C 1
ATOM 1686 O O . SER A 1 219 ? -7.810 4.890 11.499 1.00 92.31 219 SER A O 1
ATOM 1688 N N . LEU A 1 220 ? -6.098 3.560 10.935 1.00 90.06 220 LEU A N 1
ATOM 1689 C CA . LEU A 1 220 ? -6.888 2.332 10.751 1.00 90.06 220 LEU A CA 1
ATOM 1690 C C . LEU A 1 220 ? -7.318 1.637 12.048 1.00 90.06 220 LEU A C 1
ATOM 1692 O O . LEU A 1 220 ? -7.877 0.539 11.997 1.00 90.06 220 LEU A O 1
ATOM 1696 N N . SER A 1 221 ? -7.036 2.211 13.218 1.00 90.00 221 SER A N 1
ATOM 1697 C CA . SER A 1 221 ? -7.321 1.534 14.480 1.00 90.00 221 SER A CA 1
ATOM 1698 C C . SER A 1 221 ? -8.806 1.189 14.664 1.00 90.00 221 SER A C 1
ATOM 1700 O O . SER A 1 221 ? -9.698 1.994 14.403 1.00 90.00 221 SER A O 1
ATOM 1702 N N . TYR A 1 222 ? -9.089 -0.018 15.163 1.00 86.81 222 TYR A N 1
ATOM 1703 C CA . TYR A 1 222 ? -10.463 -0.445 15.446 1.00 86.81 222 TYR A CA 1
ATOM 1704 C C . TYR A 1 222 ? -10.564 -1.384 16.650 1.00 86.81 222 TYR A C 1
ATOM 1706 O O . TYR A 1 222 ? -9.585 -1.968 17.123 1.00 86.81 222 TYR A O 1
ATOM 1714 N N . LEU A 1 223 ? -11.787 -1.516 17.170 1.00 85.88 223 LEU A N 1
ATOM 1715 C CA . LEU A 1 223 ? -12.127 -2.429 18.259 1.00 85.88 223 LEU A CA 1
ATOM 1716 C C . LEU A 1 223 ? -12.880 -3.642 17.714 1.00 85.88 223 LEU A C 1
ATOM 1718 O O . LEU A 1 223 ? -13.974 -3.507 17.173 1.00 85.88 223 LEU A O 1
ATOM 1722 N N . GLU A 1 224 ? -12.333 -4.832 17.934 1.00 82.56 224 GLU A N 1
ATOM 1723 C CA . GLU A 1 224 ? -12.995 -6.099 17.626 1.00 82.56 224 GLU A CA 1
ATOM 1724 C C . GLU A 1 224 ? -13.592 -6.699 18.901 1.00 82.56 224 GLU A C 1
ATOM 1726 O O . GLU A 1 224 ? -12.871 -6.994 19.855 1.00 82.56 224 GLU A O 1
ATOM 1731 N N . LEU A 1 225 ? -14.913 -6.877 18.952 1.00 81.56 225 LEU A N 1
ATOM 1732 C CA . LEU A 1 225 ? -15.587 -7.439 20.125 1.00 81.56 225 LEU A CA 1
ATOM 1733 C C . LEU A 1 225 ? -15.309 -8.943 20.269 1.00 81.56 225 LEU A C 1
ATOM 1735 O O . LEU A 1 225 ? -15.520 -9.723 19.344 1.00 81.56 225 LEU A O 1
ATOM 1739 N N . VAL A 1 226 ? -14.930 -9.372 21.474 1.00 78.69 226 VAL A N 1
ATOM 1740 C CA . VAL A 1 226 ? -14.744 -10.789 21.807 1.00 78.69 226 VAL A CA 1
ATOM 1741 C C . VAL A 1 226 ? -16.096 -11.394 22.183 1.00 78.69 226 VAL A C 1
ATOM 1743 O O . VAL A 1 226 ? -16.636 -11.132 23.260 1.00 78.69 226 VAL A O 1
ATOM 1746 N N . VAL A 1 227 ? -16.655 -12.219 21.300 1.00 68.00 227 VAL A N 1
ATOM 1747 C CA . VAL A 1 227 ? -17.960 -12.858 21.518 1.00 68.00 227 VAL A CA 1
ATOM 1748 C C . VAL A 1 227 ? -17.835 -14.016 22.521 1.00 68.00 227 VAL A C 1
ATOM 1750 O O . VAL A 1 227 ? -16.996 -14.898 22.362 1.00 68.00 227 VAL A O 1
ATOM 1753 N N . GLY A 1 228 ? -18.706 -14.051 23.538 1.00 58.19 228 GLY A N 1
ATOM 1754 C CA . GLY A 1 228 ? -18.925 -15.244 24.375 1.00 58.19 228 GLY A CA 1
ATOM 1755 C C . GLY A 1 228 ? -18.103 -15.369 25.666 1.00 58.19 228 GLY A C 1
ATOM 1756 O O . GLY A 1 228 ? -18.009 -16.467 26.210 1.00 58.19 228 GLY A O 1
ATOM 1757 N N . THR A 1 229 ? -17.531 -14.288 26.196 1.00 49.97 229 THR A N 1
ATOM 1758 C CA . THR A 1 229 ? -16.683 -14.344 27.398 1.00 49.97 229 THR A CA 1
ATOM 1759 C C . THR A 1 229 ? -17.423 -13.914 28.671 1.00 49.97 229 THR A C 1
ATOM 1761 O O . THR A 1 229 ? -17.581 -12.732 28.960 1.00 49.97 229 THR A O 1
ATOM 1764 N N . VAL A 1 230 ? -17.857 -14.893 29.475 1.00 47.06 230 VAL A N 1
ATOM 1765 C CA . VAL A 1 230 ? -18.145 -14.698 30.908 1.00 47.06 230 VAL A CA 1
ATOM 1766 C C . VAL A 1 230 ? -16.893 -15.128 31.667 1.00 47.06 230 VAL A C 1
ATOM 1768 O O . VAL A 1 230 ? -16.603 -16.319 31.740 1.00 47.06 230 VAL A O 1
ATOM 1771 N N . PHE A 1 231 ? -16.136 -14.172 32.202 1.00 51.62 231 PHE A N 1
ATOM 1772 C CA . PHE A 1 231 ? -15.005 -14.460 33.085 1.00 51.62 231 PHE A CA 1
ATOM 1773 C C . PHE A 1 231 ? -15.321 -13.994 34.504 1.00 51.62 231 PHE A C 1
ATOM 1775 O O . PHE A 1 231 ? -15.629 -12.824 34.731 1.00 51.62 231 PHE A O 1
ATOM 1782 N N . GLU A 1 232 ? -15.216 -14.912 35.463 1.00 46.81 232 GLU A N 1
ATOM 1783 C CA . GLU A 1 232 ? -15.116 -14.566 36.878 1.00 46.81 232 GLU A CA 1
ATOM 1784 C C . GLU A 1 232 ? -13.678 -14.113 37.150 1.00 46.81 232 GLU A C 1
ATOM 1786 O O . GLU A 1 232 ? -12.724 -14.867 36.952 1.00 46.81 232 GLU A O 1
ATOM 1791 N N . VAL A 1 233 ? -13.512 -12.852 37.546 1.00 48.09 233 VAL A N 1
ATOM 1792 C CA . VAL A 1 233 ? -12.216 -12.322 37.983 1.00 48.09 233 VAL A CA 1
ATOM 1793 C C . VAL A 1 233 ? -12.076 -12.650 39.471 1.00 48.09 233 VAL A C 1
ATOM 1795 O O . VAL A 1 233 ? -12.870 -12.149 40.268 1.00 48.09 233 VAL A O 1
ATOM 1798 N N . ASN A 1 234 ? -11.112 -13.511 39.818 1.00 44.34 234 ASN A N 1
ATOM 1799 C CA . ASN A 1 234 ? -10.738 -13.825 41.205 1.00 44.34 234 ASN A CA 1
ATOM 1800 C C . ASN A 1 234 ? -9.809 -12.760 41.789 1.00 44.34 234 ASN A C 1
ATOM 1802 O O . ASN A 1 234 ? -8.836 -12.395 41.089 1.00 44.34 234 ASN A O 1
#

Secondary structure (DSSP, 8-state):
---------------S-EEEEESS-----EEEEESSSEEEE-TT-EEE-S----TTT-SS--PPP-EEEEESS-EEE-TT-EEESSSSEEE-TTTHHHHHHHH---HHHHT-TTS--SEESS---TTTS-TT---EEEESS-EEE-SEEEEEEEEEEEEE-TT-EEEEEEEEEEE-SEE-SEEEEEEEE-TTS--SSSEEEE-SEEE--HHHHHHHHHHT-EEEEETT------

Sequence (234 aa):
MSDVFSESTPSTRVVGAYGIHHRRPLAHWAAVTITNRELWVESGADVNGRDQDNSGECSGSAADNITGGIARIDVWVDENAYIEGSPKEENWSGGYTDVYDSVGLRWDVLTDPNFVVEFEDEMPDFWALPSDSYPVVRYNGDLYAEDGRGVLIVTGEFKSGADHDCDGIILAGTFDDVMEGDTHGIVVGGLDGTYPYNAVSWYGNAHYHSCDVYAANESLSYLELVVGTVFEVN

pLDDT: mean 84.9, std 14.96, range [38.88, 97.75]

Radius of gyration: 21.26 Å; chains: 1; bounding box: 38×41×87 Å